Protein AF-A0A357J111-F1 (afdb_monomer_lite)

Sequence (226 aa):
MTQDTRAGDLAYADARDRLEAEIERFARQSGQTSLEIPAISFEKGETRFEFLPEDLPEEKILEGLKVIKNHIEHIRIHTLDPGYVVFQSLGPNLYDTKHFLSGIKFKFVSITNNYRVEASRSGNFNESELQTCIELFQLFNPGKKETDPTKKLEQLGVTVFPPEASQDSNNGSAGTNPWGPIAGYDSIKREVEECLLLPARHMSVFQGVAQLTRGDGAANLPGAIL

Foldseek 3Di:
DDFPDDVQFDDPVVLVVVQVVLVVVVCVVLVPPDDDRWDFDQPPQKTKTKDFFQDDDPVLVVVLVVLLCVLAVAKDFPDDDVQKTKIFGQDPDVVDNVSNVFTWIWIFGCPPNGTMTMIMGRGGDGPSRSSSSSVSSCSRVPRPPVPPVCVVCVVVVHHDDDPPVFPPDDDDDDTPDPCVVPPDPVVVSVVCCVQPVCCVVPVVVQVVVCCVVPNPDDPDRDPPRD

Radius of gyration: 31.2 Å; chains: 1; bounding box: 71×35×85 Å

pLDDT: mean 77.1, std 15.24, range [34.34, 95.19]

Structure (mmCIF, N/CA/C/O backbone):
data_AF-A0A357J111-F1
#
_entry.id   AF-A0A357J111-F1
#
loop_
_atom_site.group_PDB
_atom_site.id
_atom_site.type_symbol
_atom_site.label_atom_id
_atom_site.label_alt_id
_atom_site.label_comp_id
_atom_site.label_asym_id
_atom_site.label_entity_id
_atom_site.label_seq_id
_atom_site.pdbx_PDB_ins_code
_atom_site.Cartn_x
_atom_site.Cartn_y
_atom_site.Cartn_z
_atom_site.occupancy
_atom_site.B_iso_or_equiv
_atom_site.auth_seq_id
_atom_site.auth_comp_id
_atom_site.auth_asym_id
_atom_site.auth_atom_id
_atom_site.pdbx_PDB_model_num
ATOM 1 N N . MET A 1 1 ? -20.823 15.357 22.060 1.00 36.31 1 MET A N 1
ATOM 2 C CA . MET A 1 1 ? -21.083 13.934 21.764 1.00 36.31 1 MET A CA 1
ATOM 3 C C . MET A 1 1 ? -19.828 13.185 22.146 1.00 36.31 1 MET A C 1
ATOM 5 O O . MET A 1 1 ? -18.767 13.505 21.633 1.00 36.31 1 MET A O 1
ATOM 9 N N . THR A 1 2 ? -19.930 12.357 23.176 1.00 36.12 2 THR A N 1
ATOM 10 C CA . THR A 1 2 ? -18.812 11.723 23.880 1.00 36.12 2 THR A CA 1
ATOM 11 C C . THR A 1 2 ? -18.063 10.778 22.949 1.00 36.12 2 THR A C 1
ATOM 13 O O . THR A 1 2 ? -18.638 9.812 22.458 1.00 36.12 2 THR A O 1
ATOM 16 N N . GLN A 1 3 ? -16.802 11.117 22.678 1.00 44.72 3 GLN A N 1
ATOM 17 C CA . GLN A 1 3 ? -15.845 10.253 22.004 1.00 44.72 3 GLN A CA 1
ATOM 18 C C . GLN A 1 3 ? -15.663 9.014 22.878 1.00 44.72 3 GLN A C 1
ATOM 20 O O . GLN A 1 3 ? -15.200 9.125 24.010 1.00 44.72 3 GLN A O 1
ATOM 25 N N . ASP A 1 4 ? -16.065 7.853 22.374 1.00 41.62 4 ASP A N 1
ATOM 26 C CA . ASP A 1 4 ? -15.711 6.568 22.972 1.00 41.62 4 ASP A CA 1
ATOM 27 C C . ASP A 1 4 ? -14.255 6.284 22.564 1.00 41.62 4 ASP A C 1
ATOM 29 O O . ASP A 1 4 ? -13.967 5.490 21.671 1.00 41.62 4 ASP A O 1
ATOM 33 N N . THR A 1 5 ? -13.330 7.075 23.114 1.00 51.19 5 THR A N 1
ATOM 34 C CA . THR A 1 5 ? -11.894 6.952 22.872 1.00 51.19 5 THR A CA 1
ATOM 35 C C . THR A 1 5 ? -11.419 5.679 23.549 1.00 51.19 5 THR A C 1
ATOM 37 O O . THR A 1 5 ? -11.392 5.571 24.778 1.00 51.19 5 THR A O 1
ATOM 40 N N . ARG A 1 6 ? -11.032 4.683 22.749 1.00 62.22 6 ARG A N 1
ATOM 41 C CA . ARG A 1 6 ? -10.291 3.541 23.283 1.00 62.22 6 ARG A CA 1
ATOM 42 C C . ARG A 1 6 ? -8.925 4.049 23.747 1.00 62.22 6 ARG A C 1
ATOM 44 O O . ARG A 1 6 ? -8.399 5.033 23.228 1.00 62.22 6 ARG A O 1
ATOM 51 N N . ALA A 1 7 ? -8.351 3.406 24.760 1.00 57.72 7 ALA A N 1
ATOM 52 C CA . ALA A 1 7 ? -7.026 3.779 25.244 1.00 57.72 7 ALA A CA 1
ATOM 53 C C . ALA A 1 7 ? -6.003 3.679 24.093 1.00 57.72 7 ALA A C 1
ATOM 55 O O . ALA A 1 7 ? -5.794 2.592 23.559 1.00 57.72 7 ALA A O 1
ATOM 56 N N . GLY A 1 8 ? -5.391 4.809 23.719 1.00 68.19 8 GLY A N 1
ATOM 57 C CA . GLY A 1 8 ? -4.418 4.902 22.619 1.00 68.19 8 GLY A CA 1
ATOM 58 C C . GLY A 1 8 ? -4.935 5.530 21.317 1.00 68.19 8 GLY A C 1
ATOM 59 O O . GLY A 1 8 ? -4.147 5.683 20.385 1.00 68.19 8 GLY A O 1
ATOM 60 N N . ASP A 1 9 ? -6.210 5.920 21.258 1.00 79.25 9 ASP A N 1
ATOM 61 C CA . ASP A 1 9 ? -6.791 6.612 20.105 1.00 79.25 9 ASP A CA 1
ATOM 62 C C . ASP A 1 9 ? -6.268 8.057 20.000 1.00 79.25 9 ASP A C 1
ATOM 64 O O . ASP A 1 9 ? -6.280 8.811 20.978 1.00 79.25 9 ASP A O 1
ATOM 68 N N . LEU A 1 10 ? -5.850 8.465 18.800 1.00 79.38 10 LEU A N 1
ATOM 69 C CA . LEU A 1 10 ? -5.466 9.849 18.515 1.00 79.38 10 LEU A CA 1
ATOM 70 C C . LEU A 1 10 ? -6.705 10.739 18.385 1.00 79.38 10 LEU A C 1
ATOM 72 O O . LEU A 1 10 ? -7.776 10.298 17.958 1.00 79.38 10 LEU A O 1
ATOM 76 N N . ALA A 1 11 ? -6.568 12.024 18.714 1.00 81.75 11 ALA A N 1
ATOM 77 C CA . ALA A 1 11 ? -7.594 12.996 18.366 1.00 81.75 11 ALA A CA 1
ATOM 78 C C . ALA A 1 11 ? -7.640 13.173 16.840 1.00 81.75 11 ALA A C 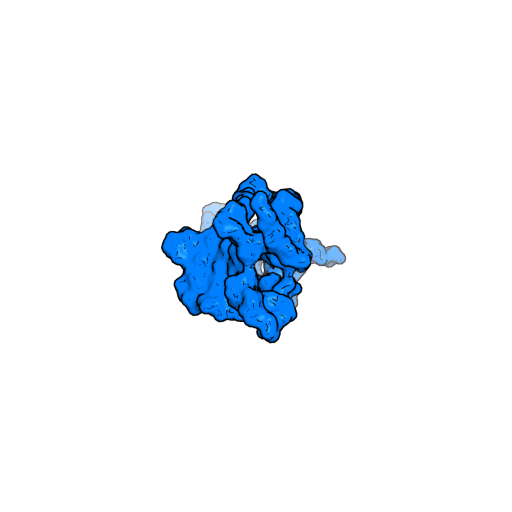1
ATOM 80 O O . ALA A 1 11 ? -6.608 13.207 16.175 1.00 81.75 11 ALA A O 1
ATOM 81 N N . TYR A 1 12 ? -8.844 13.324 16.283 1.00 79.62 12 TYR A N 1
ATOM 82 C CA . TYR A 1 12 ? -9.041 13.482 14.837 1.00 79.62 12 TYR A CA 1
ATOM 83 C C . TYR A 1 12 ? -8.220 14.638 14.239 1.00 79.62 12 TYR A C 1
ATOM 85 O O . TYR A 1 12 ? -7.616 14.481 13.182 1.00 79.62 12 TYR A O 1
ATOM 93 N N . ALA A 1 13 ? -8.182 15.786 14.928 1.00 81.75 13 ALA A N 1
ATOM 94 C CA . ALA A 1 13 ? -7.416 16.952 14.490 1.00 81.75 13 ALA A CA 1
ATOM 95 C C . ALA A 1 13 ? -5.914 16.639 14.420 1.00 81.75 13 ALA A C 1
ATOM 97 O O . ALA A 1 13 ? -5.295 16.864 13.386 1.00 81.75 13 ALA A O 1
ATOM 98 N N . ASP A 1 14 ? -5.368 16.015 15.467 1.00 83.88 14 ASP A N 1
ATOM 99 C CA . ASP A 1 14 ? -3.956 15.629 15.518 1.00 83.88 14 ASP A CA 1
ATOM 100 C C . ASP A 1 14 ? -3.606 14.610 14.426 1.00 83.88 14 ASP A C 1
ATOM 102 O O . ASP A 1 14 ? -2.546 14.697 13.810 1.00 83.88 14 ASP A O 1
ATOM 106 N N . ALA A 1 15 ? -4.496 13.646 14.164 1.00 81.31 15 ALA A N 1
ATOM 107 C CA . ALA A 1 15 ? -4.299 12.645 13.121 1.00 81.31 15 ALA A CA 1
ATOM 108 C C . ALA A 1 15 ? -4.276 13.277 11.721 1.00 81.31 15 ALA A C 1
ATOM 110 O O . ALA A 1 15 ? -3.423 12.924 10.907 1.00 81.31 15 ALA A O 1
ATOM 111 N N . ARG A 1 16 ? -5.176 14.232 11.455 1.00 83.31 16 ARG A N 1
ATOM 112 C CA . ARG A 1 16 ? -5.206 14.975 10.192 1.00 83.31 16 ARG A CA 1
ATOM 113 C C . ARG A 1 16 ? -3.949 15.820 10.012 1.00 83.31 16 ARG A C 1
ATOM 115 O O . ARG A 1 16 ? -3.289 15.693 8.988 1.00 83.31 16 ARG A O 1
ATOM 122 N N . ASP A 1 17 ? -3.598 16.626 11.009 1.00 85.81 17 ASP A N 1
ATOM 123 C CA . ASP A 1 17 ? -2.470 17.555 10.914 1.00 85.81 17 ASP A CA 1
ATOM 124 C C . ASP A 1 17 ? -1.139 16.798 10.729 1.00 85.81 17 ASP A C 1
ATOM 126 O O . ASP A 1 17 ? -0.278 17.216 9.954 1.00 85.81 17 ASP A O 1
ATOM 130 N N . ARG A 1 18 ? -0.976 15.635 11.379 1.00 85.31 18 ARG A N 1
ATOM 131 C CA . ARG A 1 18 ? 0.188 14.756 11.165 1.00 85.31 18 ARG A CA 1
ATOM 132 C C . ARG A 1 18 ? 0.209 14.128 9.779 1.00 85.31 18 ARG A C 1
ATOM 134 O O . ARG A 1 18 ? 1.278 14.052 9.176 1.00 85.31 18 ARG A O 1
ATOM 141 N N . LEU A 1 19 ? -0.942 13.670 9.288 1.00 85.12 19 LEU A N 1
ATOM 142 C CA . LEU A 1 19 ? -1.037 13.096 7.951 1.00 85.12 19 LEU A CA 1
ATOM 143 C C . LEU A 1 19 ? -0.656 14.132 6.890 1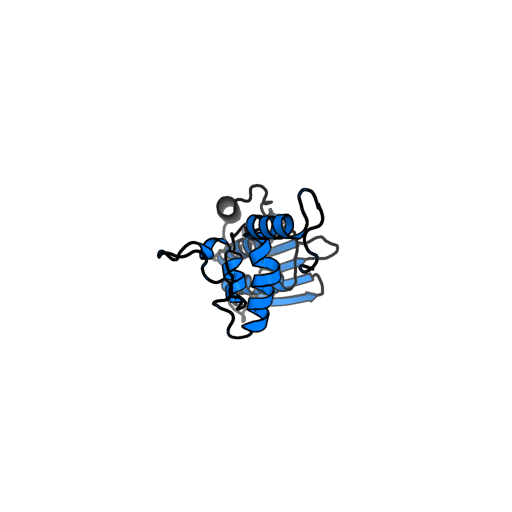.00 85.12 19 LEU A C 1
ATOM 145 O O . LEU A 1 19 ? 0.179 13.852 6.035 1.00 85.12 19 LEU A O 1
ATOM 149 N N . GLU A 1 20 ? -1.217 15.336 6.981 1.00 84.44 20 GLU A N 1
ATOM 150 C CA . GLU A 1 20 ? -0.900 16.446 6.081 1.00 84.44 20 GLU A CA 1
ATOM 151 C C . GLU A 1 20 ? 0.593 16.801 6.143 1.00 84.44 20 GLU A C 1
ATOM 153 O O . GLU A 1 20 ? 1.249 16.871 5.103 1.00 84.44 20 GLU A O 1
ATOM 158 N N . ALA A 1 21 ? 1.171 16.922 7.344 1.00 85.75 21 ALA A N 1
ATOM 159 C CA . ALA A 1 21 ? 2.588 17.241 7.513 1.00 85.75 21 ALA A CA 1
ATOM 160 C C . ALA A 1 21 ? 3.528 16.183 6.905 1.00 85.75 21 ALA A C 1
ATOM 162 O O . ALA A 1 21 ? 4.511 16.533 6.243 1.00 85.75 21 ALA A O 1
ATOM 163 N N . GLU A 1 22 ? 3.245 14.892 7.103 1.00 83.31 22 GLU A N 1
ATOM 164 C CA . GLU A 1 22 ? 4.101 13.814 6.593 1.00 83.31 22 GLU A CA 1
ATOM 165 C C . GLU A 1 22 ? 3.946 13.635 5.075 1.00 83.31 22 GLU A C 1
ATOM 167 O O . GLU A 1 22 ? 4.923 13.355 4.376 1.00 83.31 22 GLU A O 1
ATOM 172 N N . ILE A 1 23 ? 2.751 13.881 4.532 1.00 81.62 23 ILE A N 1
ATOM 173 C CA . ILE A 1 23 ? 2.510 13.865 3.085 1.00 81.62 23 ILE A CA 1
ATOM 174 C C . ILE A 1 23 ? 3.154 15.069 2.404 1.00 81.62 23 ILE A C 1
ATOM 176 O O . ILE A 1 23 ? 3.797 14.902 1.369 1.00 81.62 23 ILE A O 1
ATOM 180 N N . GLU A 1 24 ? 3.078 16.265 2.989 1.00 82.62 24 GLU A N 1
ATOM 181 C CA . GLU A 1 24 ? 3.816 17.427 2.488 1.00 82.62 24 GLU A CA 1
ATOM 182 C C . GLU A 1 24 ? 5.325 17.180 2.494 1.00 82.62 24 GLU A C 1
ATOM 184 O O . GLU A 1 24 ? 6.028 17.507 1.532 1.00 82.62 24 GLU A O 1
ATOM 189 N N . ARG A 1 25 ? 5.841 16.584 3.573 1.00 84.25 25 ARG A N 1
ATOM 190 C CA . ARG A 1 25 ? 7.250 16.204 3.674 1.00 84.25 25 ARG A CA 1
ATOM 191 C C . ARG A 1 25 ? 7.630 15.220 2.570 1.00 84.25 25 ARG A C 1
ATOM 193 O O . ARG A 1 25 ? 8.661 15.411 1.922 1.00 84.25 25 ARG A O 1
ATOM 200 N N . PHE A 1 26 ? 6.791 14.218 2.324 1.00 80.44 26 PHE A N 1
ATOM 201 C CA . PHE A 1 26 ? 6.986 13.251 1.253 1.00 80.44 26 PHE A CA 1
ATOM 202 C C . PHE A 1 26 ? 6.940 13.900 -0.137 1.00 80.44 26 PHE A C 1
ATOM 204 O O . PHE A 1 26 ? 7.814 13.629 -0.960 1.00 80.44 26 PHE A O 1
ATOM 211 N N . ALA A 1 27 ? 5.987 14.798 -0.393 1.00 77.06 27 ALA A N 1
ATOM 212 C CA . ALA A 1 27 ? 5.862 15.518 -1.659 1.00 77.06 27 ALA A CA 1
ATOM 213 C C . ALA A 1 27 ? 7.112 16.365 -1.955 1.00 77.06 27 ALA A C 1
ATOM 215 O O . ALA A 1 27 ? 7.649 16.321 -3.066 1.00 77.06 27 ALA A O 1
ATOM 216 N N . ARG A 1 28 ? 7.643 17.062 -0.936 1.00 77.12 28 ARG A N 1
ATOM 217 C CA . ARG A 1 28 ? 8.897 17.833 -1.035 1.00 77.12 28 ARG A CA 1
ATOM 218 C C . ARG A 1 28 ? 10.103 16.944 -1.340 1.00 77.12 28 ARG A C 1
ATOM 220 O O . ARG A 1 28 ? 10.935 17.324 -2.156 1.00 77.12 28 ARG A O 1
ATOM 227 N N . GLN A 1 29 ? 10.201 15.774 -0.709 1.00 75.81 29 GLN A N 1
ATOM 228 C CA . GLN A 1 29 ? 11.297 14.822 -0.943 1.00 75.81 29 GLN A CA 1
ATOM 229 C C . GLN A 1 29 ? 11.210 14.142 -2.313 1.00 75.81 29 GLN A C 1
ATOM 231 O O . GLN A 1 29 ? 12.228 13.858 -2.934 1.00 75.81 29 GLN A O 1
ATOM 236 N N . SER A 1 30 ? 9.992 13.895 -2.783 1.00 68.06 30 SER A N 1
ATOM 237 C CA . SER A 1 30 ? 9.710 13.156 -4.013 1.00 68.06 30 SER A CA 1
ATOM 238 C C . SER A 1 30 ? 9.720 14.026 -5.271 1.00 68.06 30 SER A C 1
ATOM 240 O O . SER A 1 30 ? 9.592 13.499 -6.378 1.00 68.06 30 SER A O 1
ATOM 242 N N . GLY A 1 31 ? 9.831 15.352 -5.117 1.00 65.12 31 GLY A N 1
ATOM 243 C CA . GLY A 1 31 ? 9.779 16.315 -6.219 1.00 65.12 31 GLY A CA 1
ATOM 244 C C . GLY A 1 31 ? 8.435 16.332 -6.958 1.00 65.12 31 GLY A C 1
ATOM 245 O O . GLY A 1 31 ? 8.368 16.791 -8.097 1.00 65.12 31 GLY A O 1
ATOM 246 N N . GLN A 1 32 ? 7.373 15.804 -6.343 1.00 66.69 32 GLN A N 1
ATOM 247 C CA . GLN A 1 32 ? 6.037 15.720 -6.929 1.00 66.69 32 GLN A CA 1
ATOM 248 C C . GLN A 1 32 ? 5.197 16.904 -6.446 1.00 66.69 32 GLN A C 1
ATOM 250 O O . GLN A 1 32 ? 4.863 17.011 -5.271 1.00 66.69 32 GLN A O 1
ATOM 255 N N . THR A 1 33 ? 4.863 17.807 -7.367 1.00 56.31 33 THR A N 1
ATOM 256 C CA . THR A 1 33 ? 4.117 19.047 -7.075 1.00 56.31 33 THR A CA 1
ATOM 257 C C . THR A 1 33 ? 2.594 18.874 -7.164 1.00 56.31 33 THR A C 1
ATOM 259 O O . THR A 1 33 ? 1.863 19.784 -6.797 1.00 56.31 33 THR A O 1
ATOM 262 N N . SER A 1 34 ? 2.107 17.724 -7.648 1.00 60.84 34 SER A N 1
ATOM 263 C CA . SER A 1 34 ? 0.685 17.467 -7.936 1.00 60.84 34 SER A CA 1
ATOM 264 C C . SER A 1 34 ? 0.194 16.145 -7.331 1.00 60.84 34 SER A C 1
ATOM 266 O O . SER A 1 34 ? -0.470 15.364 -8.006 1.00 60.84 34 SER A O 1
ATOM 268 N N . LEU A 1 35 ? 0.559 15.857 -6.080 1.00 68.38 35 LEU A N 1
ATOM 269 C CA . LEU A 1 35 ? -0.048 14.746 -5.341 1.00 68.38 35 LEU A CA 1
ATOM 270 C C . LEU A 1 35 ? -1.390 15.199 -4.766 1.00 68.38 35 LEU A C 1
ATOM 272 O O . LEU A 1 35 ? -1.449 16.198 -4.048 1.00 68.38 35 LEU A O 1
ATOM 276 N N . GLU A 1 36 ? -2.456 14.460 -5.061 1.00 73.50 36 GLU A N 1
ATOM 277 C CA . GLU A 1 36 ? -3.724 14.633 -4.359 1.00 73.50 36 GLU A CA 1
ATOM 278 C C . GLU A 1 36 ? -3.556 14.162 -2.910 1.00 73.50 36 GLU A C 1
ATOM 280 O O . GLU A 1 36 ? -3.140 13.030 -2.646 1.00 73.50 36 GLU A O 1
ATOM 285 N N . ILE A 1 37 ? -3.837 15.058 -1.962 1.00 75.94 37 ILE A N 1
ATOM 286 C CA . ILE A 1 37 ? -3.779 14.737 -0.536 1.00 75.94 37 ILE A CA 1
ATOM 287 C C . ILE A 1 37 ? -4.923 13.753 -0.235 1.00 75.94 37 ILE A C 1
ATOM 289 O O . ILE A 1 37 ? -6.066 14.027 -0.610 1.00 75.94 37 ILE A O 1
ATOM 293 N N . PRO A 1 38 ? -4.654 12.626 0.444 1.00 82.75 38 PRO A N 1
ATOM 294 C CA . PRO A 1 38 ? -5.682 11.697 0.885 1.00 82.75 38 PRO A CA 1
ATOM 295 C C . PRO A 1 38 ? -6.756 12.383 1.719 1.00 82.75 38 PRO A C 1
ATOM 297 O O . PRO A 1 38 ? -6.465 13.182 2.612 1.00 82.75 38 PRO A O 1
ATOM 300 N N . ALA A 1 39 ? -8.006 12.006 1.487 1.00 83.31 39 ALA A N 1
ATOM 301 C CA . ALA A 1 39 ? -9.115 12.496 2.277 1.00 83.31 39 ALA A CA 1
ATOM 302 C C . ALA A 1 39 ? -9.190 11.725 3.602 1.00 83.31 39 ALA A C 1
ATOM 304 O O . ALA A 1 39 ? -9.405 10.511 3.614 1.00 83.31 39 ALA A O 1
ATOM 305 N N . ILE A 1 40 ? -9.064 12.437 4.726 1.00 84.56 40 ILE A N 1
ATOM 306 C CA . ILE A 1 40 ? -9.517 11.948 6.032 1.00 84.56 40 ILE A CA 1
ATOM 307 C C . ILE A 1 40 ? -10.909 12.526 6.278 1.00 84.56 40 ILE A C 1
ATOM 309 O O . ILE A 1 40 ? -11.098 13.742 6.282 1.00 84.56 40 ILE A O 1
ATOM 313 N N . SER A 1 41 ? -11.885 11.651 6.493 1.00 86.94 41 SER A N 1
ATOM 314 C CA . SER A 1 41 ? -13.260 12.020 6.822 1.00 86.94 41 SER A CA 1
ATOM 315 C C . SER A 1 41 ? -13.734 11.275 8.064 1.00 86.94 41 SER A C 1
ATOM 317 O O . SER A 1 41 ? -13.298 10.159 8.350 1.00 86.94 41 SER A O 1
ATOM 319 N N . PHE A 1 42 ? -14.629 11.904 8.823 1.00 83.69 42 PHE A N 1
ATOM 320 C CA . PHE A 1 42 ? -15.312 11.273 9.947 1.00 83.69 42 PHE A CA 1
ATOM 321 C C . PHE A 1 42 ? -16.806 11.202 9.638 1.00 83.69 42 PHE A C 1
ATOM 323 O O . PHE A 1 42 ? -17.522 12.201 9.735 1.00 83.69 42 PHE A O 1
ATOM 330 N N . GLU A 1 43 ? -17.283 10.022 9.251 1.00 79.56 43 GLU A N 1
ATOM 331 C CA . GLU A 1 43 ? -18.676 9.796 8.872 1.00 79.56 43 GLU A CA 1
ATOM 332 C C . GLU A 1 43 ? -19.309 8.744 9.782 1.00 79.56 43 GLU A C 1
ATOM 334 O O . GLU A 1 43 ? -18.777 7.655 9.964 1.00 79.56 43 GLU A O 1
ATOM 339 N N . LYS A 1 44 ? -20.486 9.048 10.347 1.00 78.25 44 LYS A N 1
ATOM 340 C CA . LYS A 1 44 ? -21.316 8.086 11.106 1.00 78.25 44 LYS A CA 1
ATOM 341 C C . LYS A 1 44 ? -20.591 7.358 12.260 1.00 78.25 44 LYS A C 1
ATOM 343 O O . LYS A 1 44 ? -20.997 6.262 12.633 1.00 78.25 44 LYS A O 1
ATOM 348 N N . GLY A 1 45 ? -19.565 7.971 12.857 1.00 79.06 45 GLY A N 1
ATOM 349 C CA . GLY A 1 45 ? -18.778 7.360 13.938 1.00 79.06 45 GLY A CA 1
ATOM 350 C C . GLY A 1 45 ? -17.592 6.513 13.462 1.00 79.06 45 GLY A C 1
ATOM 351 O O . GLY A 1 45 ? -16.969 5.831 14.276 1.00 79.06 45 GLY A O 1
ATOM 352 N N . GLU A 1 46 ? -17.274 6.550 12.168 1.00 83.56 46 GLU A N 1
ATOM 353 C CA . GLU A 1 46 ? -16.108 5.903 11.576 1.00 83.56 46 GLU A CA 1
ATOM 354 C C . GLU A 1 46 ? -15.148 6.949 11.005 1.00 83.56 46 GLU A C 1
ATOM 356 O O . GLU A 1 46 ? -15.561 7.870 10.296 1.00 83.56 46 GLU A O 1
ATOM 361 N N . THR A 1 47 ? -13.858 6.789 11.295 1.00 87.00 47 THR A N 1
ATOM 362 C CA . THR A 1 47 ? -12.803 7.523 10.597 1.00 87.00 47 THR A CA 1
ATOM 363 C C . THR A 1 47 ? -12.447 6.759 9.330 1.00 87.00 47 THR A C 1
ATOM 365 O O . THR A 1 47 ? -12.130 5.563 9.377 1.00 87.00 47 THR A O 1
ATOM 368 N N . ARG A 1 48 ? -12.507 7.449 8.193 1.00 90.75 48 ARG A N 1
ATOM 369 C CA . ARG A 1 48 ? -12.121 6.934 6.884 1.00 90.75 48 ARG A CA 1
ATOM 370 C C . ARG A 1 48 ? -10.933 7.725 6.353 1.00 90.75 48 ARG A C 1
ATOM 372 O O . ARG A 1 48 ? -10.942 8.950 6.372 1.00 90.75 48 ARG A O 1
ATOM 379 N N . PHE A 1 49 ? -9.946 6.999 5.854 1.00 91.06 49 PHE A N 1
ATOM 380 C CA . PHE A 1 49 ? -8.828 7.498 5.068 1.00 91.06 49 PHE A CA 1
ATOM 381 C C . PHE A 1 49 ? -8.947 6.922 3.656 1.00 91.06 49 PHE A C 1
ATOM 383 O O . PHE A 1 49 ? -9.076 5.707 3.506 1.00 91.06 49 PHE A O 1
ATOM 390 N N . GLU A 1 50 ? -8.945 7.769 2.633 1.00 92.56 50 GLU A N 1
ATOM 391 C CA . GLU A 1 50 ? -9.179 7.371 1.241 1.00 92.56 50 GLU A CA 1
ATOM 392 C C . GLU A 1 50 ? -8.230 8.114 0.297 1.00 92.56 50 GLU A C 1
ATOM 394 O O . GLU A 1 50 ? -8.025 9.321 0.431 1.00 92.56 50 GLU A O 1
ATOM 399 N N . PHE A 1 51 ? -7.666 7.394 -0.675 1.00 91.75 51 PHE A N 1
ATOM 400 C CA . PHE A 1 51 ? -6.930 7.983 -1.793 1.00 91.75 51 PHE A CA 1
ATOM 401 C C . PHE A 1 51 ? -7.110 7.163 -3.077 1.00 91.75 51 PHE A C 1
ATOM 403 O O . PHE A 1 51 ? -7.466 5.978 -3.043 1.00 91.75 51 PHE A O 1
ATOM 410 N N . LEU A 1 52 ? -6.849 7.815 -4.210 1.00 90.12 52 LEU A N 1
ATOM 411 C CA . LEU A 1 52 ? -7.042 7.280 -5.556 1.00 90.12 52 LEU A CA 1
ATOM 412 C C . LEU A 1 52 ? -5.677 7.103 -6.241 1.00 90.12 52 LEU A C 1
ATOM 414 O O . LEU A 1 52 ? -5.105 8.084 -6.711 1.00 90.12 52 LEU A O 1
ATOM 418 N N . PRO A 1 53 ? -5.094 5.891 -6.253 1.00 88.69 53 PRO A N 1
ATOM 419 C CA . PRO A 1 53 ? -3.859 5.644 -6.993 1.00 88.69 53 PRO A CA 1
ATOM 420 C C . PRO A 1 53 ? -4.090 5.565 -8.511 1.00 88.69 53 PRO A C 1
ATOM 422 O O . PRO A 1 53 ? -5.189 5.268 -8.967 1.00 88.69 53 PRO A O 1
ATOM 425 N N . GLU A 1 54 ? -3.030 5.770 -9.300 1.00 85.12 54 GLU A N 1
ATOM 426 C CA . GLU A 1 54 ? -3.086 5.646 -10.770 1.00 85.12 54 GLU A CA 1
ATOM 427 C C . GLU A 1 54 ? -3.333 4.202 -11.242 1.00 85.12 54 GLU A C 1
ATOM 429 O O . GLU A 1 54 ? -3.990 3.987 -12.259 1.00 85.12 54 GLU A O 1
ATOM 434 N N . ASP A 1 55 ? -2.804 3.220 -10.506 1.00 86.94 55 ASP A N 1
ATOM 435 C CA . ASP A 1 55 ? -2.926 1.788 -10.795 1.00 86.94 55 ASP A CA 1
ATOM 436 C C . ASP A 1 55 ? -2.877 0.959 -9.498 1.00 86.94 55 ASP A C 1
ATOM 438 O O . ASP A 1 55 ? -2.297 1.375 -8.485 1.00 86.94 55 ASP A O 1
ATOM 442 N N . LEU A 1 56 ? -3.476 -0.233 -9.532 1.00 88.81 56 LEU A N 1
ATOM 443 C C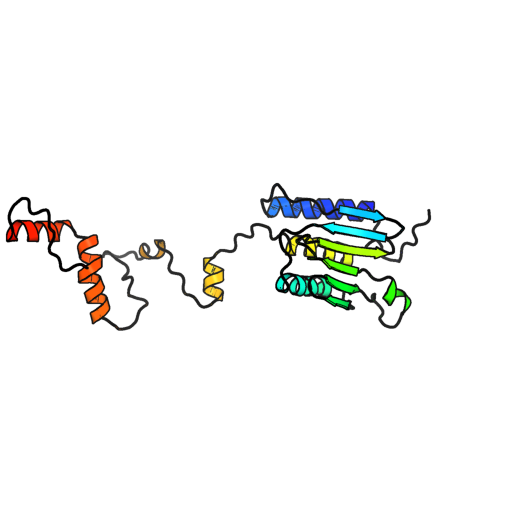A . LEU A 1 56 ? -3.596 -1.152 -8.403 1.00 88.81 56 LEU A CA 1
ATOM 444 C C . LEU A 1 56 ? -3.270 -2.609 -8.801 1.00 88.81 56 LEU A C 1
ATOM 446 O O . LEU A 1 56 ? -4.149 -3.475 -8.740 1.00 88.81 56 LEU A O 1
ATOM 450 N N . PRO A 1 57 ? -2.015 -2.911 -9.189 1.00 89.56 57 PRO A N 1
ATOM 451 C CA . PRO A 1 57 ? -1.615 -4.267 -9.549 1.00 89.56 57 PRO A CA 1
ATOM 452 C C . PRO A 1 57 ? -1.591 -5.185 -8.317 1.00 89.56 57 PRO A C 1
ATOM 454 O O . PRO A 1 57 ? -1.278 -4.747 -7.205 1.00 89.56 57 PRO A O 1
ATOM 457 N N . GLU A 1 58 ? -1.860 -6.481 -8.512 1.00 88.44 58 GLU A N 1
ATOM 458 C CA . GLU A 1 58 ? -1.905 -7.479 -7.426 1.00 88.44 58 GLU A CA 1
ATOM 459 C C . GLU A 1 58 ? -0.600 -7.537 -6.613 1.00 88.44 58 GLU A C 1
ATOM 461 O O . GLU A 1 58 ? -0.630 -7.686 -5.390 1.00 88.44 58 GLU A O 1
ATOM 466 N N . GLU A 1 59 ? 0.546 -7.333 -7.269 1.00 90.62 59 GLU A N 1
ATOM 467 C CA . GLU A 1 59 ? 1.861 -7.268 -6.622 1.00 90.62 59 GLU A CA 1
ATOM 468 C C . GLU A 1 59 ? 1.921 -6.157 -5.564 1.00 90.62 59 GLU A C 1
ATOM 470 O O . GLU A 1 59 ? 2.334 -6.406 -4.429 1.00 90.62 59 GLU A O 1
ATOM 475 N N . LYS A 1 60 ? 1.420 -4.955 -5.885 1.00 90.31 60 LYS A N 1
ATOM 476 C CA . LYS A 1 60 ? 1.369 -3.836 -4.932 1.00 90.31 60 LYS A CA 1
ATOM 477 C C . LYS A 1 60 ? 0.359 -4.069 -3.811 1.00 90.31 60 LYS A C 1
ATOM 479 O O . LYS A 1 60 ? 0.582 -3.597 -2.700 1.00 90.31 60 LYS A O 1
ATOM 484 N N . ILE A 1 61 ? -0.726 -4.809 -4.053 1.00 91.94 61 ILE A N 1
ATOM 485 C CA . ILE A 1 61 ? -1.672 -5.197 -2.990 1.00 91.94 61 ILE A CA 1
ATOM 486 C C . ILE A 1 61 ? -0.976 -6.122 -1.979 1.00 91.94 61 ILE A C 1
ATOM 488 O O . ILE A 1 61 ? -1.118 -5.942 -0.767 1.00 91.94 61 ILE A O 1
ATOM 492 N N . LEU A 1 62 ? -0.175 -7.080 -2.457 1.00 91.69 62 LEU A N 1
ATOM 493 C CA . LEU A 1 62 ? 0.618 -7.968 -1.601 1.00 91.69 62 LEU A CA 1
ATOM 494 C C . LEU A 1 62 ? 1.745 -7.228 -0.869 1.00 91.69 62 LEU A C 1
ATOM 496 O O . LEU A 1 62 ? 2.010 -7.512 0.300 1.00 91.69 62 LEU A O 1
ATOM 500 N N . GLU A 1 63 ? 2.399 -6.261 -1.511 1.00 92.31 63 GLU A N 1
ATOM 501 C CA . GLU A 1 63 ? 3.334 -5.360 -0.826 1.00 92.31 63 GLU A CA 1
ATOM 502 C C . GLU A 1 63 ? 2.625 -4.501 0.226 1.00 92.31 63 GLU A C 1
ATOM 504 O O . GLU A 1 63 ? 3.135 -4.348 1.336 1.00 92.31 63 GLU A O 1
ATOM 509 N N . GLY A 1 64 ? 1.407 -4.041 -0.065 1.00 92.81 64 GLY A N 1
ATOM 510 C CA . GLY A 1 64 ? 0.541 -3.360 0.890 1.00 92.81 64 GLY A CA 1
ATOM 511 C C . GLY A 1 64 ? 0.254 -4.226 2.115 1.00 92.81 64 GLY A C 1
ATOM 512 O O . GLY A 1 64 ? 0.342 -3.743 3.239 1.00 92.81 64 GLY A O 1
ATOM 513 N N . LEU A 1 65 ? 0.021 -5.532 1.941 1.00 93.50 65 LEU A N 1
ATOM 514 C CA . LEU A 1 65 ? -0.118 -6.458 3.069 1.00 93.50 65 LEU A CA 1
ATOM 515 C C . LEU A 1 65 ? 1.149 -6.519 3.938 1.00 93.50 65 LEU A C 1
ATOM 517 O O . LEU A 1 65 ? 1.029 -6.601 5.161 1.00 93.50 65 LEU A O 1
ATOM 521 N N . LYS A 1 66 ? 2.350 -6.450 3.344 1.00 93.88 66 LYS A N 1
ATOM 522 C CA . LYS A 1 66 ? 3.612 -6.384 4.108 1.00 93.88 66 LYS A CA 1
ATOM 523 C C . LYS A 1 66 ? 3.685 -5.101 4.936 1.00 93.88 66 LYS A C 1
ATOM 525 O O . LYS A 1 66 ? 4.021 -5.175 6.113 1.00 93.88 66 LYS A O 1
ATOM 530 N N . VAL A 1 67 ? 3.312 -3.959 4.352 1.00 94.44 67 VAL A N 1
ATOM 531 C CA . VAL A 1 67 ? 3.236 -2.671 5.065 1.00 94.44 67 VAL A CA 1
ATOM 532 C C . VAL A 1 67 ? 2.277 -2.769 6.249 1.00 94.44 67 VAL A C 1
ATOM 534 O O . VAL A 1 67 ? 2.659 -2.455 7.373 1.00 94.44 67 VAL A O 1
ATOM 537 N N . ILE A 1 68 ? 1.065 -3.293 6.039 1.00 94.31 68 ILE A N 1
ATOM 538 C CA . ILE A 1 68 ? 0.087 -3.455 7.124 1.00 94.31 68 ILE A CA 1
ATOM 539 C C . ILE A 1 68 ? 0.646 -4.392 8.209 1.00 94.31 68 ILE A C 1
ATOM 541 O O . ILE A 1 68 ? 0.519 -4.100 9.396 1.00 94.31 68 ILE A O 1
ATOM 545 N N . LYS A 1 69 ? 1.319 -5.487 7.830 1.00 93.31 69 LYS A N 1
ATOM 546 C CA . LYS A 1 69 ? 1.927 -6.437 8.776 1.00 93.31 69 LYS A CA 1
ATOM 547 C C . LYS A 1 69 ? 3.079 -5.869 9.604 1.00 93.31 69 LYS A C 1
ATOM 549 O O . LYS A 1 69 ? 3.298 -6.369 10.704 1.00 93.31 69 LYS A O 1
ATOM 554 N N . ASN A 1 70 ? 3.789 -4.854 9.115 1.00 93.56 70 ASN A N 1
ATOM 555 C CA . ASN A 1 70 ? 4.863 -4.211 9.876 1.00 93.56 70 ASN A CA 1
ATOM 556 C C . ASN A 1 70 ? 4.337 -3.446 11.101 1.00 93.56 70 ASN A C 1
ATOM 558 O O . ASN A 1 70 ? 5.053 -3.321 12.090 1.00 93.56 70 ASN A O 1
ATOM 562 N N . HIS A 1 71 ? 3.088 -2.972 11.049 1.00 91.06 71 HIS A N 1
ATOM 563 C CA . HIS A 1 71 ? 2.479 -2.142 12.097 1.00 91.06 71 HIS A CA 1
ATOM 564 C C . HIS A 1 71 ? 1.334 -2.831 12.844 1.00 91.06 71 HIS A C 1
ATOM 566 O O . HIS A 1 71 ? 1.035 -2.477 13.985 1.00 91.06 71 HIS A O 1
ATOM 572 N N . ILE A 1 72 ? 0.670 -3.802 12.212 1.00 90.81 72 ILE A N 1
ATOM 573 C CA . ILE A 1 72 ? -0.489 -4.513 12.755 1.00 90.81 72 ILE A CA 1
ATOM 574 C C . ILE A 1 72 ? -0.214 -6.017 12.719 1.00 90.81 72 ILE A C 1
ATOM 576 O O . ILE A 1 72 ? -0.177 -6.654 11.667 1.00 90.81 72 ILE A O 1
ATOM 580 N N . GLU A 1 73 ? -0.070 -6.612 13.900 1.00 88.44 73 GLU A N 1
ATOM 581 C CA . GLU A 1 73 ? 0.323 -8.014 14.032 1.00 88.44 73 GLU A CA 1
ATOM 582 C C . GLU A 1 73 ? -0.787 -8.979 13.583 1.00 88.44 73 GLU A C 1
ATOM 584 O O . GLU A 1 73 ? -0.566 -9.903 12.791 1.00 88.44 73 GLU A O 1
ATOM 589 N N . HIS A 1 74 ? -2.007 -8.768 14.073 1.00 90.69 74 HIS A N 1
ATOM 590 C CA . HIS A 1 74 ? -3.125 -9.683 13.871 1.00 90.69 74 HIS A CA 1
ATOM 591 C C . HIS A 1 74 ? -4.058 -9.171 12.774 1.00 90.69 74 HIS A C 1
ATOM 593 O O . HIS A 1 74 ? -4.876 -8.278 12.986 1.00 90.69 74 HIS A O 1
ATOM 599 N N . ILE A 1 75 ? -3.946 -9.772 11.591 1.00 92.31 75 ILE A N 1
ATOM 600 C CA . ILE A 1 75 ? -4.725 -9.422 10.400 1.00 92.31 75 ILE A CA 1
ATOM 601 C C . ILE A 1 75 ? -5.366 -10.690 9.854 1.00 92.31 75 ILE A C 1
ATOM 603 O O . ILE A 1 75 ? -4.704 -11.724 9.748 1.00 92.31 75 ILE A O 1
ATOM 607 N N . ARG A 1 76 ? -6.632 -10.587 9.451 1.00 91.44 76 ARG A N 1
ATOM 608 C CA . ARG A 1 76 ? -7.296 -11.577 8.602 1.00 91.44 76 ARG A CA 1
ATOM 609 C C . ARG A 1 76 ? -7.532 -11.029 7.202 1.00 91.44 76 ARG A C 1
ATOM 611 O O . ARG A 1 76 ? -7.777 -9.836 7.021 1.00 91.44 76 ARG A O 1
ATOM 618 N N . ILE A 1 77 ? -7.556 -11.931 6.233 1.00 93.94 77 ILE A N 1
ATOM 619 C CA . ILE A 1 77 ? -8.124 -11.664 4.914 1.00 93.94 77 ILE A CA 1
ATOM 620 C C . ILE A 1 77 ? -9.644 -11.780 5.066 1.00 93.94 77 ILE A C 1
ATOM 622 O O . ILE A 1 77 ? -10.147 -12.840 5.432 1.00 93.94 77 ILE A O 1
ATOM 626 N N . HIS A 1 78 ? -10.365 -10.676 4.883 1.00 91.94 78 HIS A N 1
ATOM 627 C CA . HIS A 1 78 ? -11.828 -10.654 4.965 1.00 91.94 78 HIS A CA 1
ATOM 628 C C . HIS A 1 78 ? -12.466 -10.975 3.613 1.00 91.94 78 HIS A C 1
ATOM 630 O O . HIS A 1 78 ? -13.430 -11.733 3.552 1.00 91.94 78 HIS A O 1
ATOM 636 N N . THR A 1 79 ? -11.904 -10.419 2.542 1.00 93.19 79 THR A N 1
ATOM 637 C CA . THR A 1 79 ? -12.347 -10.640 1.163 1.00 93.19 79 THR A CA 1
ATOM 638 C C . THR A 1 79 ? -11.120 -10.675 0.262 1.00 93.19 79 THR A C 1
ATOM 640 O O . THR A 1 79 ? -10.201 -9.878 0.455 1.00 93.19 79 THR A O 1
ATOM 643 N N . LEU A 1 80 ? -11.092 -11.606 -0.688 1.00 93.31 80 LEU A N 1
ATOM 644 C CA . LEU A 1 80 ? -10.023 -11.758 -1.673 1.00 93.31 80 LEU A CA 1
ATOM 645 C C . LEU A 1 80 ? -10.662 -12.082 -3.023 1.00 93.31 80 LEU A C 1
ATOM 647 O O . LEU A 1 80 ? -10.528 -13.190 -3.536 1.00 93.31 80 LEU A O 1
ATOM 651 N N . ASP A 1 81 ? -11.413 -11.116 -3.541 1.00 91.75 81 ASP A N 1
ATOM 652 C CA . ASP A 1 81 ? -12.088 -11.233 -4.826 1.00 91.75 81 ASP A CA 1
ATOM 653 C C . ASP A 1 81 ? -11.310 -10.456 -5.899 1.00 91.75 81 ASP A C 1
ATOM 655 O O . ASP A 1 81 ? -10.622 -9.475 -5.582 1.00 91.75 81 ASP A O 1
ATOM 659 N N . PRO A 1 82 ? -11.417 -10.844 -7.183 1.00 87.06 82 PRO A N 1
ATOM 660 C CA . PRO A 1 82 ? -10.816 -10.090 -8.274 1.00 87.06 82 PRO A CA 1
ATOM 661 C C . PRO A 1 82 ? -11.299 -8.638 -8.266 1.00 87.06 82 PRO A C 1
ATOM 663 O O . PRO A 1 82 ? -12.491 -8.350 -8.376 1.00 87.06 82 PRO A O 1
ATOM 666 N N . GLY A 1 83 ? -10.354 -7.719 -8.105 1.00 87.50 83 GLY A N 1
ATOM 667 C CA . GLY A 1 83 ? -10.602 -6.284 -8.033 1.00 87.50 83 GLY A CA 1
ATOM 668 C C . GLY A 1 83 ? -11.237 -5.764 -6.740 1.00 87.50 83 GLY A C 1
ATOM 669 O O . GLY A 1 83 ? -11.581 -4.582 -6.658 1.00 87.50 83 GLY A O 1
ATOM 670 N N . TYR A 1 84 ? -11.374 -6.612 -5.718 1.00 93.06 84 TYR A N 1
ATOM 671 C CA . TYR A 1 84 ? -11.837 -6.201 -4.398 1.00 93.06 84 TYR A CA 1
ATOM 672 C C . TYR A 1 84 ? -11.193 -7.042 -3.289 1.00 93.06 84 TYR A C 1
ATOM 674 O O . TYR A 1 84 ? -11.605 -8.166 -2.994 1.00 93.06 84 TYR A O 1
ATOM 682 N N . VAL A 1 85 ? -10.185 -6.470 -2.631 1.00 95.12 85 VAL A N 1
ATOM 683 C CA . VAL A 1 85 ? -9.441 -7.129 -1.549 1.00 95.12 85 VAL A CA 1
ATOM 684 C C . VAL A 1 85 ? -9.618 -6.353 -0.255 1.00 95.12 85 VAL A C 1
ATOM 686 O O . VAL A 1 85 ? -9.489 -5.131 -0.229 1.00 95.12 85 VAL A O 1
ATOM 689 N N . VAL A 1 86 ? -9.913 -7.056 0.838 1.00 95.19 86 VAL A N 1
A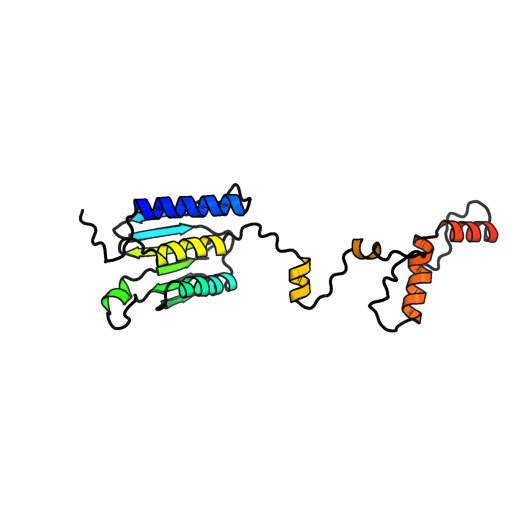TOM 690 C CA . VAL A 1 86 ? -10.109 -6.449 2.157 1.00 95.19 86 VAL A CA 1
ATOM 691 C C . VAL A 1 86 ? -9.284 -7.177 3.207 1.00 95.19 86 VAL A C 1
ATOM 693 O O . VAL A 1 86 ? -9.519 -8.355 3.493 1.00 95.19 86 VAL A O 1
ATOM 696 N N . PHE A 1 87 ? -8.376 -6.447 3.849 1.00 94.88 87 PHE A N 1
ATOM 697 C CA . PHE A 1 87 ? -7.656 -6.895 5.037 1.00 94.88 87 PHE A CA 1
ATOM 698 C C . PHE A 1 87 ? -8.257 -6.248 6.277 1.00 94.88 87 PHE A C 1
ATOM 700 O O . PHE A 1 87 ? -8.531 -5.050 6.295 1.00 94.88 87 PHE A O 1
ATOM 707 N N . GLN A 1 88 ? -8.469 -7.034 7.326 1.00 93.19 88 GLN A N 1
ATOM 708 C CA . GLN A 1 88 ? -9.068 -6.547 8.561 1.00 93.19 88 GLN A CA 1
ATOM 709 C C . GLN A 1 88 ? -8.195 -6.884 9.766 1.00 93.19 88 GLN A C 1
ATOM 711 O O . GLN A 1 88 ? -7.821 -8.041 9.962 1.00 93.19 88 GLN A O 1
ATOM 716 N N . SER A 1 89 ? -7.930 -5.878 10.596 1.00 92.25 89 SER A N 1
ATOM 717 C CA . SER A 1 89 ? -7.275 -6.051 11.892 1.00 92.25 89 SER A CA 1
ATOM 718 C C . SER A 1 89 ? -8.192 -6.781 12.876 1.00 92.25 89 SER A C 1
ATOM 720 O O . SER A 1 89 ? -9.391 -6.508 12.947 1.00 92.25 89 SER A O 1
ATOM 722 N N . LEU A 1 90 ? -7.626 -7.705 13.652 1.00 87.38 90 LEU A N 1
ATOM 723 C CA . LEU A 1 90 ? -8.328 -8.440 14.710 1.00 87.38 90 LEU A CA 1
ATOM 724 C C . LEU A 1 90 ? -8.109 -7.835 16.106 1.00 87.38 90 LEU A C 1
ATOM 726 O O . LEU A 1 90 ? -8.626 -8.365 17.087 1.00 87.38 90 LEU A O 1
ATOM 730 N N . GLY A 1 91 ? -7.395 -6.708 16.193 1.00 82.81 91 GLY A N 1
ATOM 731 C CA . GLY A 1 91 ? -6.988 -6.089 17.455 1.00 82.81 91 GLY A CA 1
ATOM 732 C C . GLY A 1 91 ? -5.755 -6.758 18.081 1.00 82.81 91 GLY A C 1
ATOM 733 O O . GLY A 1 91 ? -5.240 -7.727 17.532 1.00 82.81 91 GLY A O 1
ATOM 734 N N . PRO A 1 92 ? -5.262 -6.243 19.222 1.00 80.56 92 PRO A N 1
ATOM 735 C CA . PRO A 1 92 ? -4.041 -6.736 19.870 1.00 80.56 92 PRO A CA 1
ATOM 736 C C . PRO A 1 92 ? -4.240 -8.054 20.629 1.00 80.56 92 PRO A C 1
ATOM 738 O O . PRO A 1 92 ? -3.280 -8.763 20.894 1.00 80.56 92 PRO A O 1
ATOM 741 N N . ASN A 1 93 ? -5.479 -8.386 21.005 1.00 82.31 93 ASN A N 1
ATOM 742 C CA . ASN A 1 93 ? -5.798 -9.608 21.730 1.00 82.31 93 ASN A CA 1
ATOM 743 C C . ASN A 1 93 ? -6.779 -10.461 20.920 1.00 82.31 93 ASN A C 1
ATOM 745 O O . ASN A 1 93 ? -7.965 -10.147 20.846 1.00 82.31 93 ASN A O 1
ATOM 749 N N . LEU A 1 94 ? -6.287 -11.568 20.361 1.00 83.31 94 LEU A N 1
ATOM 750 C CA . LEU A 1 94 ? -7.088 -12.512 19.571 1.00 83.31 94 LEU A CA 1
ATOM 751 C C . LEU A 1 94 ? -8.189 -13.220 20.373 1.00 83.31 94 LEU A C 1
ATOM 753 O O . LEU A 1 94 ? -9.130 -13.741 19.777 1.00 83.31 94 LEU A O 1
ATOM 757 N N . TYR A 1 95 ? -8.086 -13.247 21.702 1.00 82.25 95 TYR A N 1
ATOM 758 C CA . TYR A 1 95 ? -9.075 -13.884 22.569 1.00 82.25 95 TYR A CA 1
ATOM 759 C C . TYR A 1 95 ? -10.260 -12.965 22.896 1.00 82.25 95 TYR A C 1
ATOM 761 O O . TYR A 1 95 ? -11.284 -13.450 23.376 1.00 82.25 95 TYR A O 1
ATOM 769 N N . ASP A 1 96 ? -10.152 -11.658 22.625 1.00 78.62 96 ASP A N 1
ATOM 770 C CA . ASP A 1 96 ? -11.273 -10.730 22.772 1.00 78.62 96 ASP A CA 1
ATOM 771 C C . ASP A 1 96 ? -12.029 -10.575 21.445 1.00 78.62 96 ASP A C 1
ATOM 773 O O . ASP A 1 96 ? -11.639 -9.850 20.524 1.00 78.62 96 ASP A O 1
ATOM 777 N N . THR A 1 97 ? -13.180 -11.239 21.363 1.00 78.00 97 THR A N 1
ATOM 778 C CA . THR A 1 97 ? -14.023 -11.255 20.165 1.00 78.00 97 THR A CA 1
ATOM 779 C C . THR A 1 97 ? -14.653 -9.898 19.842 1.00 78.00 97 THR A C 1
ATOM 781 O O . THR A 1 97 ? -15.161 -9.716 18.734 1.00 78.00 97 THR A O 1
ATOM 784 N N . LYS A 1 98 ? -14.619 -8.912 20.753 1.00 75.19 98 LYS A N 1
ATOM 785 C CA . LYS A 1 98 ? -15.152 -7.559 20.496 1.00 75.19 98 LYS A CA 1
ATOM 786 C C . LYS A 1 98 ? -14.390 -6.835 19.382 1.00 75.19 98 LYS A C 1
ATOM 788 O O . LYS A 1 98 ? -14.959 -6.010 18.657 1.00 75.19 98 LYS A O 1
ATOM 793 N N . HIS A 1 99 ? -13.109 -7.153 19.205 1.00 69.50 99 HIS A N 1
ATOM 794 C CA . HIS A 1 99 ? -12.252 -6.503 18.214 1.00 69.50 99 HIS A CA 1
ATOM 795 C C . HIS A 1 99 ? -12.382 -7.097 16.806 1.00 69.50 99 HIS A C 1
ATOM 797 O O . HIS A 1 99 ? -12.064 -6.424 15.828 1.00 69.50 99 HIS A O 1
ATOM 803 N N . PHE A 1 100 ? -12.977 -8.285 16.663 1.00 77.62 100 PHE A N 1
ATOM 804 C CA . PHE A 1 100 ? -13.117 -8.965 15.368 1.00 77.62 100 PHE A CA 1
ATOM 805 C C . PHE A 1 100 ? -14.044 -8.234 14.392 1.00 77.62 100 PHE A C 1
ATOM 807 O O . PHE A 1 100 ? -13.944 -8.419 13.178 1.00 77.62 100 PHE A O 1
ATOM 814 N N . LEU A 1 101 ? -14.984 -7.442 14.906 1.00 75.88 101 LEU A N 1
ATOM 815 C CA . LEU A 1 101 ? -15.908 -6.647 14.094 1.00 75.88 101 LEU A CA 1
ATOM 816 C C . LEU A 1 101 ? -15.496 -5.175 14.012 1.00 75.88 101 LEU A C 1
ATOM 818 O O . LEU A 1 101 ? -15.826 -4.519 13.029 1.00 75.88 101 LEU A O 1
ATOM 822 N N . SER A 1 102 ? -14.766 -4.680 15.015 1.00 77.94 102 SER A N 1
ATOM 823 C CA . SER A 1 102 ? -14.460 -3.255 15.184 1.00 77.94 102 SER A CA 1
ATOM 824 C C . SER A 1 102 ? -13.025 -2.855 14.829 1.00 77.94 102 SER A C 1
ATOM 826 O O . SER A 1 102 ? -12.689 -1.678 14.932 1.00 77.94 102 SER A O 1
ATOM 828 N N . GLY A 1 103 ? -12.173 -3.805 14.437 1.00 85.06 103 GLY A N 1
ATOM 829 C CA . GLY A 1 103 ? -10.838 -3.507 13.924 1.00 85.06 103 GLY A CA 1
ATOM 830 C C . GLY A 1 103 ? -10.870 -2.796 12.569 1.00 85.06 103 GLY A C 1
ATOM 831 O O . GLY A 1 103 ? -11.821 -2.950 11.796 1.00 85.06 103 GLY A O 1
ATOM 832 N N . ILE A 1 104 ? -9.813 -2.032 12.290 1.00 91.06 104 ILE A N 1
ATOM 833 C CA . ILE A 1 104 ? -9.626 -1.305 11.031 1.00 91.06 104 ILE A CA 1
ATOM 834 C C . ILE A 1 104 ? -9.684 -2.245 9.817 1.00 91.06 104 ILE A C 1
ATOM 836 O O . ILE A 1 104 ? -9.169 -3.369 9.850 1.00 91.06 104 ILE A O 1
ATOM 840 N N . LYS A 1 105 ? -10.327 -1.783 8.743 1.00 93.75 105 LYS A N 1
ATOM 841 C CA . LYS A 1 105 ? -10.442 -2.476 7.457 1.00 93.75 105 LYS A CA 1
ATOM 842 C C . LYS A 1 105 ? -9.717 -1.680 6.381 1.00 93.75 105 LYS A C 1
ATOM 844 O O . LYS A 1 105 ? -10.092 -0.537 6.128 1.00 93.75 105 LYS A O 1
ATOM 849 N N . PHE A 1 106 ? -8.754 -2.314 5.727 1.00 95.06 106 PHE A N 1
ATOM 850 C CA . PHE A 1 106 ? -8.051 -1.809 4.552 1.00 95.06 106 PHE A CA 1
ATOM 851 C C . PHE A 1 106 ? -8.666 -2.447 3.311 1.00 95.06 106 PHE A C 1
ATOM 853 O O . PHE A 1 106 ? -8.634 -3.669 3.168 1.00 95.06 106 PHE A O 1
ATOM 860 N N . LYS A 1 107 ? -9.259 -1.634 2.443 1.00 95.00 107 LYS A N 1
ATOM 861 C CA . LYS A 1 107 ? -9.947 -2.048 1.223 1.00 95.00 107 LYS A CA 1
ATOM 862 C C . LYS A 1 107 ? -9.152 -1.568 0.018 1.00 95.00 107 LYS A C 1
ATOM 864 O O . LYS A 1 107 ? -8.800 -0.396 -0.069 1.00 95.00 107 LYS A O 1
ATOM 869 N N . PHE A 1 108 ? -8.937 -2.478 -0.914 1.00 94.81 108 PHE A N 1
ATOM 870 C CA . PHE A 1 108 ? -8.294 -2.266 -2.199 1.00 94.81 108 PHE A CA 1
ATOM 871 C C . PHE A 1 108 ? -9.352 -2.537 -3.259 1.00 94.81 108 PHE A C 1
ATOM 873 O O . PHE A 1 108 ? -9.830 -3.665 -3.384 1.00 94.81 108 PHE A O 1
ATOM 880 N N . VAL A 1 109 ? -9.774 -1.493 -3.962 1.00 93.81 109 VAL A N 1
ATOM 881 C CA . VAL A 1 109 ? -10.861 -1.545 -4.941 1.00 93.81 109 VAL A CA 1
ATOM 882 C C . VAL A 1 109 ? -10.293 -1.180 -6.303 1.00 93.81 109 VAL A C 1
ATOM 884 O O . VAL A 1 109 ? -9.687 -0.124 -6.437 1.00 93.81 109 VAL A O 1
ATOM 887 N N . SER A 1 110 ? -10.498 -2.028 -7.306 1.00 90.56 110 SER A N 1
ATOM 888 C CA . SER A 1 110 ? -10.130 -1.768 -8.706 1.00 90.56 110 SER A CA 1
ATOM 889 C C . SER A 1 110 ? -11.268 -2.077 -9.684 1.00 90.56 110 SER A C 1
ATOM 891 O O . SER A 1 110 ? -11.064 -2.364 -10.862 1.00 90.56 110 SER A O 1
ATOM 893 N N . ILE A 1 111 ? -12.508 -2.000 -9.199 1.00 84.44 111 ILE A N 1
ATOM 894 C CA . ILE A 1 111 ? -13.709 -2.228 -10.004 1.00 84.44 111 ILE A CA 1
ATOM 895 C C . ILE A 1 111 ? -13.892 -1.059 -10.988 1.00 84.44 111 ILE A C 1
ATOM 897 O O . ILE A 1 111 ? -13.974 0.100 -10.583 1.00 84.44 111 ILE A O 1
ATOM 901 N N . THR A 1 112 ? -14.010 -1.368 -12.284 1.00 77.38 112 THR A N 1
ATOM 902 C CA . THR A 1 112 ? -14.393 -0.412 -13.345 1.00 77.38 112 THR A CA 1
ATOM 903 C C . THR A 1 112 ? -13.437 0.786 -13.484 1.00 77.38 112 THR A C 1
ATOM 905 O O . THR A 1 112 ? -13.881 1.930 -13.550 1.00 77.38 112 THR A O 1
ATOM 908 N N . ASN A 1 113 ? -12.120 0.537 -13.522 1.00 75.00 113 ASN A N 1
ATOM 909 C CA . ASN A 1 113 ? -11.064 1.563 -13.652 1.00 75.00 113 ASN A CA 1
ATOM 910 C C . ASN A 1 113 ? -11.110 2.673 -12.584 1.00 75.00 113 ASN A C 1
ATOM 912 O O . ASN A 1 113 ? -10.551 3.749 -12.778 1.00 75.00 113 ASN A O 1
ATOM 916 N N . ASN A 1 114 ? -11.777 2.419 -11.459 1.00 84.69 114 ASN A N 1
ATOM 917 C CA . ASN A 1 114 ? -11.717 3.267 -10.283 1.00 84.69 114 ASN A CA 1
ATOM 918 C C . ASN A 1 114 ? -10.840 2.568 -9.246 1.00 84.69 114 ASN A C 1
ATOM 920 O O . ASN A 1 114 ? -11.297 1.668 -8.535 1.00 84.69 114 ASN A O 1
ATOM 924 N N . TYR A 1 115 ? -9.568 2.954 -9.219 1.00 91.12 115 TYR A N 1
ATOM 925 C CA . TYR A 1 115 ? -8.615 2.450 -8.247 1.00 91.12 115 TYR A CA 1
ATOM 926 C C . TYR A 1 115 ? -8.728 3.260 -6.970 1.00 91.12 115 TYR A C 1
ATOM 928 O O . TYR A 1 115 ? -8.591 4.481 -6.970 1.00 91.12 115 TYR A O 1
ATOM 936 N N . ARG A 1 116 ? -8.970 2.567 -5.865 1.00 92.69 116 ARG A N 1
ATOM 937 C CA . ARG A 1 116 ? -9.134 3.193 -4.565 1.00 92.69 116 ARG A CA 1
ATOM 938 C C . ARG A 1 116 ? -8.545 2.334 -3.470 1.00 92.69 116 ARG A C 1
ATOM 940 O O . ARG A 1 116 ? -8.819 1.134 -3.388 1.00 92.69 116 ARG A O 1
ATOM 947 N N . VAL A 1 117 ? -7.824 2.993 -2.575 1.00 93.75 117 VAL A N 1
ATOM 948 C CA . VAL A 1 117 ? -7.396 2.421 -1.303 1.00 93.75 117 VAL A CA 1
ATOM 949 C C . VAL A 1 117 ? -8.122 3.159 -0.185 1.00 93.75 117 VAL A C 1
ATOM 951 O O . VAL A 1 117 ? -8.063 4.383 -0.092 1.00 93.75 117 VAL A O 1
ATOM 954 N N . GLU A 1 118 ? -8.836 2.409 0.650 1.00 93.69 118 GLU A N 1
ATOM 955 C CA . GLU A 1 118 ? -9.619 2.942 1.766 1.00 93.69 118 GLU A CA 1
ATOM 956 C C . GLU A 1 118 ? -9.228 2.233 3.065 1.00 93.69 118 GLU A C 1
ATOM 958 O O . GLU A 1 118 ? -9.295 1.009 3.151 1.00 93.69 118 GLU A O 1
ATOM 963 N N . ALA A 1 119 ? -8.888 2.987 4.106 1.00 93.44 119 ALA A N 1
ATOM 964 C CA . ALA A 1 119 ? -8.791 2.486 5.470 1.00 93.44 119 ALA A CA 1
ATOM 965 C C . ALA A 1 119 ? -9.972 3.024 6.289 1.00 93.44 119 ALA A C 1
ATOM 967 O O . ALA A 1 119 ? -10.196 4.229 6.359 1.00 93.44 119 ALA A O 1
ATOM 968 N N . SER A 1 120 ? -10.750 2.130 6.896 1.00 92.12 120 SER A N 1
ATOM 969 C CA . SER A 1 120 ? -11.960 2.477 7.654 1.00 92.12 120 SER A CA 1
ATOM 970 C C . SER A 1 120 ? -11.914 1.865 9.047 1.00 92.12 120 SER A C 1
ATOM 972 O O . SER A 1 120 ? -11.682 0.662 9.194 1.00 92.12 120 SER A O 1
ATOM 974 N N . ARG A 1 121 ? -12.134 2.684 10.079 1.00 89.31 121 ARG A N 1
ATOM 975 C CA . ARG A 1 121 ? -12.158 2.251 11.480 1.00 89.31 121 ARG A CA 1
ATOM 976 C C . ARG A 1 121 ? -13.337 2.874 12.221 1.00 89.31 121 ARG A C 1
ATOM 978 O O . ARG A 1 121 ? -13.606 4.058 12.076 1.00 89.31 121 ARG A O 1
ATOM 985 N N . SER A 1 122 ? -13.995 2.083 13.068 1.00 86.88 122 SER A N 1
ATOM 986 C CA . SER A 1 122 ? -14.969 2.595 14.038 1.00 86.88 122 SER A CA 1
ATOM 987 C C . SER A 1 122 ? -14.234 3.305 15.181 1.00 86.88 122 SER A C 1
ATOM 989 O O . SER A 1 122 ? -13.386 2.700 15.843 1.00 86.88 122 SER A O 1
ATOM 991 N N . GLY A 1 123 ? -14.533 4.590 15.383 1.00 84.56 123 GLY A N 1
ATOM 992 C CA . GLY A 1 123 ? -13.757 5.493 16.239 1.00 84.56 123 GLY A CA 1
ATOM 993 C C . GLY A 1 123 ? -12.580 6.154 15.513 1.00 84.56 123 GLY A C 1
ATOM 994 O O . GLY A 1 123 ? -12.572 6.252 14.285 1.00 84.56 123 GLY A O 1
ATOM 995 N N . ASN A 1 124 ? -11.598 6.633 16.278 1.00 85.31 124 ASN A N 1
ATOM 996 C CA . ASN A 1 124 ? -10.400 7.291 15.746 1.00 85.31 124 ASN A CA 1
ATOM 997 C C . ASN A 1 124 ? -9.282 6.277 15.465 1.00 85.31 124 ASN A C 1
ATOM 999 O O . ASN A 1 124 ? -9.301 5.169 15.998 1.00 85.31 124 ASN A O 1
ATOM 1003 N N . PHE A 1 125 ? -8.299 6.663 14.648 1.00 87.12 125 PHE A N 1
ATOM 1004 C CA . PHE A 1 125 ? -7.112 5.844 14.392 1.00 87.12 125 PHE A CA 1
ATOM 1005 C C . PHE A 1 125 ? -6.146 5.810 15.584 1.00 87.12 125 PHE A C 1
ATOM 1007 O O . PHE A 1 125 ? -6.031 6.769 16.348 1.00 87.12 125 PHE A O 1
ATOM 1014 N N . ASN A 1 126 ? -5.413 4.701 15.693 1.00 88.19 126 ASN A N 1
ATOM 1015 C CA . ASN A 1 126 ? -4.230 4.594 16.550 1.00 88.19 126 ASN A CA 1
ATOM 1016 C C . ASN A 1 126 ? -2.989 5.083 15.800 1.00 88.19 126 ASN A C 1
ATOM 1018 O O . ASN A 1 126 ? -2.985 5.141 14.572 1.00 88.19 126 ASN A O 1
ATOM 1022 N N . GLU A 1 127 ? -1.900 5.338 16.529 1.00 88.50 127 GLU A N 1
ATOM 1023 C CA . GLU A 1 127 ? -0.611 5.726 15.934 1.00 88.50 127 GLU A CA 1
ATOM 1024 C C . GLU A 1 127 ? -0.129 4.722 14.876 1.00 88.50 127 GLU A C 1
ATOM 1026 O O . GLU A 1 127 ? 0.219 5.109 13.765 1.00 88.50 127 GLU A O 1
ATOM 1031 N N . SER A 1 128 ? -0.177 3.422 15.185 1.00 90.19 128 SER A N 1
ATOM 1032 C CA . SER A 1 128 ? 0.250 2.369 14.255 1.00 90.19 128 SER A CA 1
ATOM 1033 C C . SER A 1 128 ? -0.614 2.307 12.994 1.00 90.19 128 SER A C 1
ATOM 1035 O O . SER A 1 128 ? -0.117 2.052 11.899 1.00 90.19 128 SER A O 1
ATOM 1037 N N . GLU A 1 129 ? -1.912 2.571 13.121 1.00 90.69 129 GLU A N 1
ATOM 1038 C CA . GLU A 1 129 ? -2.842 2.578 11.992 1.00 90.69 129 GLU A CA 1
ATOM 1039 C C . GLU A 1 129 ? -2.658 3.815 11.117 1.00 90.69 129 GLU A C 1
ATOM 1041 O O . GLU A 1 129 ? -2.667 3.697 9.893 1.00 90.69 129 GLU A O 1
ATOM 1046 N N . LEU A 1 130 ? -2.444 4.984 11.729 1.00 90.69 130 LEU A N 1
ATOM 1047 C CA . LEU A 1 130 ? -2.134 6.216 11.010 1.00 90.69 130 LEU A CA 1
ATOM 1048 C C . LEU A 1 130 ? -0.827 6.060 10.223 1.00 90.69 130 LEU A C 1
ATOM 1050 O O . LEU A 1 130 ? -0.794 6.350 9.028 1.00 90.69 130 LEU A O 1
ATOM 1054 N N . GLN A 1 131 ? 0.211 5.512 10.860 1.00 91.56 131 GLN A N 1
ATOM 1055 C CA . GLN A 1 131 ? 1.489 5.230 10.210 1.00 91.56 131 GLN A CA 1
ATOM 1056 C C . GLN A 1 131 ? 1.333 4.235 9.050 1.00 91.56 131 GLN A C 1
ATOM 1058 O O . GLN A 1 131 ? 1.887 4.448 7.972 1.00 91.56 131 GLN A O 1
ATOM 1063 N N . THR A 1 132 ? 0.503 3.201 9.224 1.00 93.25 132 THR A N 1
ATOM 1064 C CA . THR A 1 132 ? 0.160 2.264 8.141 1.00 93.25 132 THR A CA 1
ATOM 1065 C C . THR A 1 132 ? -0.484 2.988 6.957 1.00 93.25 132 THR A C 1
ATOM 1067 O O . THR A 1 132 ? -0.131 2.722 5.812 1.00 93.25 132 THR A O 1
ATOM 1070 N N . CYS A 1 133 ? -1.421 3.909 7.206 1.00 92.00 133 CYS A N 1
ATOM 1071 C CA . CYS A 1 133 ? -2.091 4.674 6.150 1.00 92.00 133 CYS A CA 1
ATOM 1072 C C . CYS A 1 133 ? -1.106 5.553 5.366 1.00 92.00 133 CYS A C 1
ATOM 1074 O O . CYS A 1 133 ? -1.168 5.599 4.137 1.00 92.00 133 CYS A O 1
ATOM 1076 N N . ILE A 1 134 ? -0.169 6.200 6.066 1.00 90.62 134 ILE A N 1
ATOM 1077 C CA . ILE A 1 134 ? 0.884 7.023 5.458 1.00 90.62 134 ILE A CA 1
ATOM 1078 C C . ILE A 1 134 ? 1.804 6.161 4.584 1.00 90.62 134 ILE A C 1
ATOM 1080 O O . ILE A 1 134 ? 2.056 6.501 3.429 1.00 90.62 134 ILE A O 1
ATOM 1084 N N . GLU A 1 135 ? 2.280 5.024 5.092 1.00 91.50 135 GLU A N 1
ATOM 1085 C CA . GLU A 1 135 ? 3.169 4.140 4.329 1.00 91.50 135 GLU A CA 1
ATOM 1086 C C . GLU A 1 135 ? 2.466 3.483 3.139 1.00 91.50 135 GLU A C 1
ATOM 1088 O O . GLU A 1 135 ? 3.067 3.336 2.075 1.00 91.50 135 GLU A O 1
ATOM 1093 N N . LEU A 1 136 ? 1.178 3.145 3.272 1.00 92.81 136 LEU A N 1
ATOM 1094 C CA . LEU A 1 136 ? 0.368 2.703 2.139 1.00 92.81 136 LEU A CA 1
ATOM 1095 C C . LEU A 1 136 ? 0.300 3.798 1.071 1.00 92.81 136 LEU A C 1
ATOM 1097 O O . LEU A 1 136 ? 0.556 3.519 -0.097 1.00 92.81 136 LEU A O 1
ATOM 1101 N N . PHE A 1 137 ? 0.033 5.048 1.446 1.00 90.44 137 PHE A N 1
ATOM 1102 C CA . PHE A 1 137 ? 0.023 6.150 0.484 1.00 90.44 137 PHE A CA 1
ATOM 1103 C C . PHE A 1 137 ? 1.363 6.292 -0.259 1.00 90.44 137 PHE A C 1
ATOM 1105 O O . PHE A 1 137 ? 1.370 6.426 -1.484 1.00 90.44 137 PHE A O 1
ATOM 1112 N N . GLN A 1 138 ? 2.486 6.191 0.457 1.00 88.69 138 GLN A N 1
ATOM 1113 C CA . GLN A 1 138 ? 3.836 6.255 -0.120 1.00 88.69 138 GLN A CA 1
ATOM 1114 C C . GLN A 1 138 ? 4.165 5.060 -1.030 1.00 88.69 138 GLN A C 1
ATOM 1116 O O . GLN A 1 138 ? 4.904 5.210 -2.003 1.00 88.69 138 GLN A O 1
ATOM 1121 N N . LEU A 1 139 ? 3.629 3.871 -0.736 1.00 89.75 139 LEU A N 1
ATOM 1122 C CA . LEU A 1 139 ? 3.801 2.676 -1.568 1.00 89.75 139 LEU A CA 1
ATOM 1123 C C . LEU A 1 139 ? 3.112 2.836 -2.932 1.00 89.75 139 LEU A C 1
ATOM 1125 O O . LEU A 1 139 ? 3.668 2.484 -3.978 1.00 89.75 139 LEU A O 1
ATOM 1129 N N . PHE A 1 140 ? 1.885 3.357 -2.926 1.00 88.00 140 PHE A N 1
ATOM 1130 C CA . PHE A 1 140 ? 1.099 3.512 -4.148 1.00 88.00 140 PHE A CA 1
ATOM 1131 C C . PHE A 1 140 ? 1.490 4.746 -4.957 1.00 88.00 140 PHE A C 1
ATOM 1133 O O . PHE A 1 140 ? 1.420 4.688 -6.183 1.00 88.00 140 PHE A O 1
ATOM 1140 N N . ASN A 1 141 ? 1.999 5.785 -4.297 1.00 84.94 141 ASN A N 1
ATOM 1141 C CA . ASN A 1 141 ? 2.595 6.957 -4.923 1.00 84.94 141 ASN A CA 1
ATOM 1142 C C . ASN A 1 141 ? 4.109 6.921 -4.719 1.00 84.94 141 ASN A C 1
ATOM 1144 O O . ASN A 1 141 ? 4.619 7.689 -3.901 1.00 84.94 141 ASN A O 1
ATOM 1148 N N . PRO A 1 142 ? 4.856 6.038 -5.413 1.00 74.88 142 PRO A N 1
ATOM 1149 C CA . PRO A 1 142 ? 6.298 6.086 -5.321 1.00 74.88 142 PRO A CA 1
ATOM 1150 C C . PRO A 1 142 ? 6.716 7.478 -5.784 1.00 74.88 142 PRO A C 1
ATOM 1152 O O . PRO A 1 142 ? 6.430 7.893 -6.911 1.00 74.88 142 PRO A O 1
ATOM 1155 N N . GLY A 1 143 ? 7.401 8.207 -4.906 1.00 65.38 143 GLY A N 1
ATOM 1156 C CA . GLY A 1 143 ? 8.113 9.395 -5.333 1.00 65.38 143 GLY A CA 1
ATOM 1157 C C . GLY A 1 143 ? 9.022 9.029 -6.499 1.00 65.38 143 GLY A C 1
ATOM 1158 O O . GLY A 1 143 ? 9.336 7.848 -6.693 1.00 65.38 143 GLY A O 1
ATOM 1159 N N . LYS A 1 144 ? 9.501 10.014 -7.263 1.00 59.69 144 LYS A N 1
ATOM 1160 C CA . LYS A 1 144 ? 10.632 9.781 -8.169 1.00 59.69 144 LYS A CA 1
ATOM 1161 C C . LYS A 1 144 ? 11.871 9.447 -7.326 1.00 59.69 144 LYS A C 1
ATOM 1163 O O . LYS A 1 144 ? 12.786 10.247 -7.194 1.00 59.69 144 LYS A O 1
ATOM 1168 N N . LYS A 1 145 ? 11.904 8.257 -6.723 1.00 55.28 145 LYS A N 1
ATOM 1169 C CA . LYS A 1 145 ? 13.125 7.606 -6.296 1.00 55.28 145 LYS A CA 1
ATOM 1170 C C . LYS A 1 145 ? 13.832 7.318 -7.595 1.00 55.28 145 LYS A C 1
ATOM 1172 O O . LYS A 1 145 ? 13.447 6.409 -8.330 1.00 55.28 145 LYS A O 1
ATOM 1177 N N . GLU A 1 146 ? 14.798 8.174 -7.882 1.00 50.06 146 GLU A N 1
ATOM 1178 C CA . GLU A 1 146 ? 15.825 8.020 -8.894 1.00 50.06 146 GLU A CA 1
ATOM 1179 C C . GLU A 1 146 ? 16.505 6.666 -8.654 1.00 50.06 146 GLU A C 1
ATOM 1181 O O . GLU A 1 146 ? 17.502 6.524 -7.951 1.00 50.06 146 GLU A O 1
ATOM 1186 N N . THR A 1 147 ? 15.845 5.609 -9.117 1.00 55.81 147 THR A N 1
ATOM 1187 C CA . THR A 1 147 ? 16.365 4.259 -9.048 1.00 55.81 147 THR A CA 1
ATOM 1188 C C . THR A 1 147 ? 17.318 4.208 -10.212 1.00 55.81 147 THR A C 1
ATOM 1190 O O . THR A 1 147 ? 16.877 4.099 -11.353 1.00 55.81 147 THR A O 1
ATOM 1193 N N . ASP A 1 148 ? 18.601 4.390 -9.915 1.00 64.44 148 ASP A N 1
ATOM 1194 C CA . ASP A 1 148 ? 19.670 4.297 -10.896 1.00 64.44 148 ASP A CA 1
ATOM 1195 C C . ASP A 1 148 ? 19.476 2.994 -11.696 1.00 64.44 148 ASP A C 1
ATOM 1197 O O . ASP A 1 148 ? 19.587 1.900 -11.121 1.00 64.44 148 ASP A O 1
ATOM 1201 N N . PRO A 1 149 ? 19.090 3.078 -12.984 1.00 69.62 149 PRO A N 1
ATOM 1202 C CA . PRO A 1 149 ? 18.724 1.907 -13.776 1.00 69.62 149 PRO A CA 1
ATOM 1203 C C . PRO A 1 149 ? 19.887 0.917 -13.853 1.00 69.62 149 PRO A C 1
ATOM 1205 O O . PRO A 1 149 ? 19.665 -0.292 -13.905 1.00 69.62 149 PRO A O 1
ATOM 1208 N N . THR A 1 150 ? 21.115 1.426 -13.750 1.00 74.25 150 THR A N 1
ATOM 1209 C CA . THR A 1 150 ? 22.361 0.666 -13.663 1.00 74.25 150 THR A CA 1
ATOM 1210 C C . THR A 1 150 ? 22.325 -0.330 -12.506 1.00 74.25 150 THR A C 1
ATOM 1212 O O . THR A 1 150 ? 22.511 -1.525 -12.713 1.00 74.25 150 THR A O 1
ATOM 1215 N N . LYS A 1 151 ? 21.957 0.123 -11.301 1.00 75.81 151 LYS A N 1
ATOM 1216 C CA . LYS A 1 151 ? 21.902 -0.723 -10.096 1.00 75.81 151 LYS A CA 1
ATOM 1217 C C . LYS A 1 151 ? 20.808 -1.781 -10.174 1.00 75.81 151 LYS A C 1
ATOM 1219 O O . LYS A 1 151 ? 20.967 -2.880 -9.650 1.00 75.81 151 LYS A O 1
ATOM 1224 N N . LYS A 1 152 ? 19.687 -1.464 -10.829 1.00 76.38 152 LYS A N 1
ATOM 1225 C CA . LYS A 1 152 ? 18.597 -2.427 -11.038 1.00 76.38 152 LYS A CA 1
ATOM 1226 C C . LYS A 1 152 ? 19.015 -3.534 -12.008 1.00 76.38 152 LYS A C 1
ATOM 1228 O O . LYS A 1 152 ? 18.701 -4.696 -11.777 1.00 76.38 152 LYS A O 1
ATOM 1233 N N . LEU A 1 153 ? 19.743 -3.182 -13.065 1.00 77.94 153 LEU A N 1
ATOM 1234 C CA . LEU A 1 153 ? 20.291 -4.141 -14.024 1.00 77.94 153 LEU A CA 1
ATOM 1235 C C . LEU A 1 153 ? 21.385 -5.015 -13.392 1.00 77.94 153 LEU A C 1
ATOM 1237 O O . LEU A 1 153 ? 21.374 -6.229 -13.588 1.00 77.94 153 LEU A O 1
ATOM 1241 N N . GLU A 1 154 ? 22.246 -4.441 -12.551 1.00 81.38 154 GLU A N 1
ATOM 1242 C CA . GLU A 1 154 ? 23.248 -5.195 -11.784 1.00 81.38 154 GLU A CA 1
ATOM 1243 C C . GLU A 1 154 ? 22.611 -6.211 -10.826 1.00 81.38 154 GLU A C 1
ATOM 1245 O O . GLU A 1 154 ? 23.056 -7.355 -10.751 1.00 81.38 154 GLU A O 1
ATOM 1250 N N . GLN A 1 155 ? 21.525 -5.841 -10.137 1.00 79.44 155 GLN A N 1
ATOM 1251 C CA . GLN A 1 155 ? 20.771 -6.768 -9.279 1.00 79.44 155 GLN A CA 1
ATOM 1252 C C . GLN A 1 155 ? 20.141 -7.932 -10.055 1.00 79.44 155 GLN A C 1
ATOM 1254 O O . GLN A 1 155 ? 19.975 -9.018 -9.503 1.00 79.44 155 GLN A O 1
ATOM 1259 N N . LEU A 1 156 ? 19.819 -7.727 -11.335 1.00 79.12 156 LEU A N 1
ATOM 1260 C CA . LEU A 1 156 ? 19.338 -8.772 -12.243 1.00 79.12 156 LEU A CA 1
ATOM 1261 C C . LEU A 1 156 ? 20.481 -9.635 -12.815 1.00 79.12 156 LEU A C 1
ATOM 1263 O O . LEU A 1 156 ? 20.225 -10.531 -13.617 1.00 79.12 156 LEU A O 1
ATOM 1267 N N . GLY A 1 157 ? 21.730 -9.386 -12.405 1.00 76.00 157 GLY A N 1
ATOM 1268 C CA . GLY A 1 157 ? 22.916 -10.110 -12.860 1.00 76.00 157 GLY A CA 1
ATOM 1269 C C . GLY A 1 157 ? 23.478 -9.613 -14.194 1.00 76.00 157 GLY A C 1
ATOM 1270 O O . GLY A 1 157 ? 24.311 -10.292 -14.791 1.00 76.00 157 GLY A O 1
ATOM 1271 N N . VAL A 1 158 ? 23.033 -8.449 -14.678 1.00 80.75 158 VAL A N 1
ATOM 1272 C CA . VAL A 1 158 ? 23.511 -7.849 -15.928 1.00 80.75 158 VAL A CA 1
ATOM 1273 C C . VAL A 1 158 ? 24.682 -6.916 -15.635 1.00 80.75 158 VAL A C 1
ATOM 1275 O O . VAL A 1 158 ? 24.576 -6.003 -14.821 1.00 80.75 158 VAL A O 1
ATOM 1278 N N . THR A 1 159 ? 25.799 -7.105 -16.333 1.00 74.94 159 THR A N 1
ATOM 1279 C CA . THR A 1 159 ? 26.922 -6.159 -16.302 1.00 74.94 159 THR A CA 1
ATOM 1280 C C . THR A 1 159 ? 26.629 -4.989 -17.241 1.00 74.94 159 THR A C 1
ATOM 1282 O O . THR A 1 159 ? 26.518 -5.180 -18.453 1.00 74.94 159 THR A O 1
ATOM 1285 N N . VAL A 1 160 ? 26.482 -3.780 -16.694 1.00 71.12 160 VAL A N 1
ATOM 1286 C CA . VAL A 1 160 ? 26.208 -2.565 -17.476 1.00 71.12 160 VAL A CA 1
ATOM 1287 C C . VAL A 1 160 ? 27.522 -1.895 -17.868 1.00 71.12 160 VAL A C 1
ATOM 1289 O O . VAL A 1 160 ? 28.364 -1.623 -17.018 1.00 71.12 160 VAL A O 1
ATOM 1292 N N . PHE A 1 161 ? 27.691 -1.603 -19.158 1.00 68.94 161 PHE A N 1
ATOM 1293 C CA . PHE A 1 161 ? 28.853 -0.882 -19.680 1.00 68.94 161 PHE A CA 1
ATOM 1294 C C . PHE A 1 161 ? 28.457 0.560 -20.007 1.00 68.94 161 PHE A C 1
ATOM 1296 O O . PHE A 1 161 ? 27.822 0.788 -21.041 1.00 68.94 161 PHE A O 1
ATOM 1303 N N . PRO A 1 162 ? 28.788 1.546 -19.152 1.00 67.44 162 PRO A N 1
ATOM 1304 C CA . PRO A 1 162 ? 28.521 2.936 -19.476 1.00 67.44 162 PRO A CA 1
ATOM 1305 C C . PRO A 1 162 ? 29.446 3.384 -20.621 1.00 67.44 162 PRO A C 1
ATOM 1307 O O . PRO A 1 162 ? 30.615 2.986 -20.656 1.00 67.44 162 PRO A O 1
ATOM 1310 N N . PRO A 1 163 ? 28.967 4.235 -21.546 1.00 60.41 163 PRO A N 1
ATOM 1311 C CA . PRO A 1 163 ? 29.755 4.689 -22.698 1.00 60.41 163 PRO A CA 1
ATOM 1312 C C . PRO A 1 163 ? 31.047 5.426 -22.287 1.00 60.41 163 PRO A C 1
ATOM 1314 O O . PRO A 1 163 ? 32.020 5.460 -23.042 1.00 60.41 163 PRO A O 1
ATOM 1317 N N . GLU A 1 164 ? 31.080 5.950 -21.060 1.00 60.81 164 GLU A N 1
ATOM 1318 C CA . GLU A 1 164 ? 32.141 6.797 -20.505 1.00 60.81 164 GLU A CA 1
ATOM 1319 C C . GLU A 1 164 ? 33.292 5.999 -19.865 1.00 60.81 164 GLU A C 1
ATOM 1321 O O . GLU A 1 164 ? 34.425 6.472 -19.826 1.00 60.81 164 GLU A O 1
ATOM 1326 N N . ALA A 1 165 ? 33.062 4.740 -19.463 1.00 54.50 165 ALA A N 1
ATOM 1327 C CA . ALA A 1 165 ? 34.101 3.878 -18.874 1.00 54.50 165 ALA A CA 1
ATOM 1328 C C . ALA A 1 165 ? 35.200 3.454 -19.871 1.00 54.50 165 ALA A C 1
ATOM 1330 O O . ALA A 1 165 ? 36.161 2.782 -19.503 1.00 54.50 165 ALA A O 1
ATOM 1331 N N . SER A 1 166 ? 35.077 3.850 -21.139 1.00 50.38 166 SER A N 1
ATOM 1332 C CA . SER A 1 166 ? 36.095 3.656 -22.170 1.00 50.38 166 SER A CA 1
ATOM 1333 C C . SER A 1 166 ? 37.194 4.732 -22.176 1.00 50.38 166 SER A C 1
ATOM 1335 O O . SER A 1 166 ? 38.151 4.588 -22.936 1.00 50.38 166 SER A O 1
ATOM 1337 N N . GLN A 1 167 ? 37.087 5.788 -21.353 1.00 46.06 167 GLN A N 1
ATOM 1338 C CA . GLN A 1 167 ? 38.063 6.890 -21.335 1.00 46.06 167 GLN A CA 1
ATOM 1339 C C . GLN A 1 167 ? 39.112 6.823 -20.217 1.00 46.06 167 GLN A C 1
ATOM 1341 O O . GLN A 1 167 ? 40.203 7.362 -20.398 1.00 46.06 167 GLN A O 1
ATOM 1346 N N . ASP A 1 168 ? 38.868 6.100 -19.123 1.00 43.12 168 ASP A N 1
ATOM 1347 C CA . ASP A 1 168 ? 39.801 6.071 -17.991 1.00 43.12 168 ASP A CA 1
ATOM 1348 C C . ASP A 1 168 ? 40.694 4.827 -18.003 1.00 43.12 168 ASP A C 1
ATOM 1350 O O . ASP A 1 168 ? 40.505 3.841 -17.292 1.00 43.12 168 ASP A O 1
ATOM 1354 N N . SER A 1 169 ? 41.735 4.885 -18.831 1.00 42.41 169 SER A N 1
ATOM 1355 C CA . SER A 1 169 ? 42.968 4.113 -18.644 1.00 42.41 169 SER A CA 1
ATOM 1356 C C . SER A 1 169 ? 44.148 4.940 -19.153 1.00 42.41 169 SER A C 1
ATOM 1358 O O . SER A 1 169 ? 44.579 4.824 -20.298 1.00 42.41 169 SER A O 1
ATOM 1360 N N . ASN A 1 170 ? 44.662 5.815 -18.289 1.00 40.94 170 ASN A N 1
ATOM 1361 C CA . ASN A 1 170 ? 45.895 6.569 -18.501 1.00 40.94 170 ASN A CA 1
ATOM 1362 C C . ASN A 1 170 ? 47.099 5.626 -18.690 1.00 40.94 170 ASN A C 1
ATOM 1364 O O . ASN A 1 170 ? 47.736 5.227 -17.718 1.00 40.94 170 ASN A O 1
ATOM 1368 N N . ASN A 1 171 ? 47.405 5.278 -19.941 1.00 36.66 171 ASN A N 1
ATOM 1369 C CA . ASN A 1 171 ? 48.756 5.292 -20.513 1.00 36.66 171 ASN A CA 1
ATOM 1370 C C . ASN A 1 171 ? 48.714 4.892 -21.998 1.00 36.66 171 ASN A C 1
ATOM 1372 O O . ASN A 1 171 ? 48.684 3.718 -22.348 1.00 36.66 171 ASN A O 1
ATOM 1376 N N . GLY A 1 172 ? 48.789 5.894 -22.876 1.00 35.25 172 GLY A N 1
ATOM 1377 C CA . GLY A 1 172 ? 49.631 5.799 -24.070 1.00 35.25 172 GLY A CA 1
ATOM 1378 C C . GLY A 1 172 ? 49.246 4.839 -25.198 1.00 35.25 172 GLY A C 1
ATOM 1379 O O . GLY A 1 172 ? 50.149 4.414 -25.904 1.00 35.25 172 GLY A O 1
ATOM 1380 N N . SER A 1 173 ? 47.972 4.535 -25.437 1.00 34.34 173 SER A N 1
ATOM 1381 C CA . SER A 1 173 ? 47.501 4.132 -26.776 1.00 34.34 173 SER A CA 1
ATOM 1382 C C . SER A 1 173 ? 45.979 4.091 -26.817 1.00 34.34 173 SER A C 1
ATOM 1384 O O . SER A 1 173 ? 45.340 3.614 -25.886 1.00 34.34 173 SER A O 1
ATOM 1386 N N . ALA A 1 174 ? 45.411 4.614 -27.899 1.00 38.28 174 ALA A N 1
ATOM 1387 C CA . ALA A 1 174 ? 43.981 4.695 -28.144 1.00 38.28 174 ALA A CA 1
ATOM 1388 C C . ALA A 1 174 ? 43.246 3.359 -27.922 1.00 38.28 174 ALA A C 1
ATOM 1390 O O . ALA A 1 174 ? 43.599 2.346 -28.517 1.00 38.28 174 ALA A O 1
ATOM 1391 N N . GLY A 1 175 ? 42.159 3.418 -27.150 1.00 45.38 175 GLY A N 1
ATOM 1392 C CA . GLY A 1 175 ? 41.100 2.414 -27.145 1.00 45.38 175 GLY A CA 1
ATOM 1393 C C . GLY A 1 175 ? 41.282 1.309 -26.113 1.00 45.38 175 GLY A C 1
ATOM 1394 O O . GLY A 1 175 ? 41.860 0.267 -26.406 1.00 45.38 175 GLY A O 1
ATOM 1395 N N . THR A 1 176 ? 40.669 1.480 -24.940 1.00 52.97 176 THR A N 1
ATOM 1396 C CA . THR A 1 176 ? 40.251 0.347 -24.109 1.00 52.97 176 THR A CA 1
ATOM 1397 C C . THR A 1 176 ? 39.489 -0.619 -25.012 1.00 52.97 176 THR A C 1
ATOM 1399 O O . THR A 1 176 ? 38.456 -0.257 -25.574 1.00 52.97 176 THR A O 1
ATOM 1402 N N . ASN A 1 177 ? 40.055 -1.805 -25.241 1.00 60.53 177 ASN A N 1
ATOM 1403 C CA . ASN A 1 177 ? 39.508 -2.785 -26.170 1.00 60.53 177 ASN A CA 1
ATOM 1404 C C . ASN A 1 177 ? 38.061 -3.124 -25.747 1.00 60.53 177 ASN A C 1
ATOM 1406 O O . ASN A 1 177 ? 37.891 -3.749 -24.695 1.00 60.53 177 ASN A O 1
A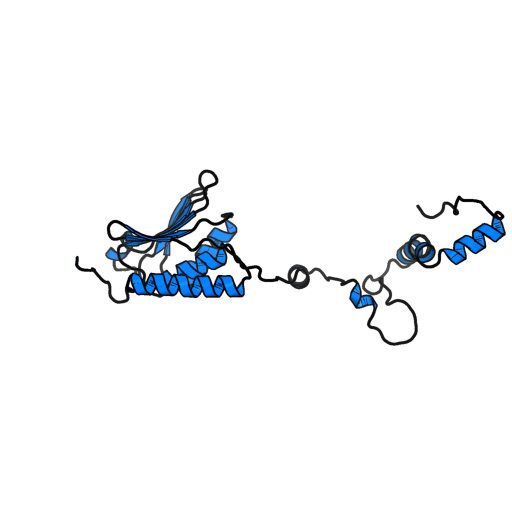TOM 1410 N N . PRO A 1 178 ? 37.023 -2.754 -26.527 1.00 62.81 178 PRO A N 1
ATOM 1411 C CA . PRO A 1 178 ? 35.629 -3.039 -26.172 1.00 62.81 178 PRO A CA 1
ATOM 1412 C C . PRO A 1 178 ? 35.363 -4.549 -26.073 1.00 62.81 178 PRO A C 1
ATOM 1414 O O . PRO A 1 178 ? 34.395 -4.977 -25.453 1.00 62.81 178 PRO A O 1
ATOM 1417 N N . TRP A 1 179 ? 36.256 -5.363 -26.641 1.00 65.62 179 TRP A N 1
ATOM 1418 C CA . TRP A 1 179 ? 36.206 -6.817 -26.617 1.00 65.62 179 TRP A CA 1
ATOM 1419 C C . TRP A 1 179 ? 36.860 -7.453 -25.385 1.00 65.62 179 TRP A C 1
ATOM 1421 O O . TRP A 1 179 ? 36.802 -8.673 -25.260 1.00 65.62 179 TRP A O 1
ATOM 1431 N N . GLY A 1 180 ? 37.486 -6.677 -24.490 1.00 69.31 180 GLY A N 1
ATOM 1432 C CA . GLY A 1 180 ? 38.217 -7.185 -23.318 1.00 69.31 180 GLY A CA 1
ATOM 1433 C C . GLY A 1 180 ? 37.413 -8.125 -22.401 1.00 69.31 180 GLY A C 1
ATOM 1434 O O . GLY A 1 180 ? 37.953 -9.148 -21.984 1.00 69.31 180 GLY A O 1
ATOM 1435 N N . PRO A 1 181 ? 36.126 -7.847 -22.121 1.00 66.38 181 PRO A N 1
ATOM 1436 C CA . PRO A 1 181 ? 35.275 -8.739 -21.327 1.00 66.38 181 PRO A CA 1
ATOM 1437 C C . PRO A 1 181 ? 34.825 -10.010 -22.064 1.00 66.38 181 PRO A C 1
ATOM 1439 O O . PRO A 1 181 ? 34.395 -10.973 -21.431 1.00 66.38 181 PRO A O 1
ATOM 1442 N N . ILE A 1 182 ? 34.888 -10.030 -23.397 1.00 71.06 182 ILE A N 1
ATOM 1443 C CA . ILE A 1 182 ? 34.463 -11.173 -24.209 1.00 71.06 182 ILE A CA 1
ATOM 1444 C C . ILE A 1 182 ? 35.683 -12.079 -24.381 1.00 71.06 182 ILE A C 1
ATOM 1446 O O . ILE A 1 182 ? 36.644 -11.703 -25.041 1.00 71.06 182 ILE A O 1
ATOM 1450 N N . ALA A 1 183 ? 35.675 -13.287 -23.821 1.00 71.19 183 ALA A N 1
ATOM 1451 C CA . ALA A 1 183 ? 36.760 -14.249 -24.031 1.00 71.19 183 ALA A CA 1
ATOM 1452 C C . ALA A 1 183 ? 36.550 -15.051 -25.335 1.00 71.19 183 ALA A C 1
ATOM 1454 O O . ALA A 1 183 ? 35.449 -15.532 -25.599 1.00 71.19 183 ALA A O 1
ATOM 1455 N N . GLY A 1 184 ? 37.604 -15.216 -26.145 1.00 78.75 184 GLY A N 1
ATOM 1456 C CA . GLY A 1 184 ? 37.579 -16.015 -27.385 1.00 78.75 184 GLY A CA 1
ATOM 1457 C C . GLY A 1 184 ? 36.998 -15.301 -28.616 1.00 78.75 184 GLY A C 1
ATOM 1458 O O . GLY A 1 184 ? 36.908 -14.077 -28.641 1.00 78.75 184 GLY A O 1
ATOM 1459 N N . TYR A 1 185 ? 36.616 -16.071 -29.646 1.00 79.31 185 TYR A N 1
ATOM 1460 C CA . TYR A 1 185 ? 36.063 -15.587 -30.930 1.00 79.31 185 TYR A CA 1
ATOM 1461 C C . TYR A 1 185 ? 36.924 -14.541 -31.660 1.00 79.31 185 TYR A C 1
ATOM 1463 O O . TYR A 1 185 ? 36.402 -13.627 -32.297 1.00 79.31 185 TYR A O 1
ATOM 1471 N N . ASP A 1 186 ? 38.248 -14.683 -31.598 1.00 81.19 186 ASP A N 1
ATOM 1472 C CA . ASP A 1 186 ? 39.183 -13.685 -32.136 1.00 81.19 186 ASP A CA 1
ATOM 1473 C C . ASP A 1 186 ? 39.036 -13.469 -33.647 1.00 81.19 186 ASP A C 1
ATOM 1475 O O . ASP A 1 186 ? 39.242 -12.357 -34.128 1.00 81.19 186 ASP A O 1
ATOM 1479 N N . SER A 1 187 ? 38.622 -14.498 -34.394 1.00 80.62 187 SER A N 1
ATOM 1480 C CA . SER A 1 187 ? 38.331 -14.376 -35.825 1.00 80.62 187 SER A CA 1
ATOM 1481 C C . SER A 1 187 ? 37.132 -13.468 -36.096 1.00 80.62 187 SER A C 1
ATOM 1483 O O . SER A 1 187 ? 37.218 -12.600 -36.953 1.00 80.62 187 SER A O 1
ATOM 1485 N N . ILE A 1 188 ? 36.049 -13.623 -35.330 1.00 81.50 188 ILE A N 1
ATOM 1486 C CA . ILE A 1 188 ? 34.813 -12.844 -35.499 1.00 81.50 188 ILE A CA 1
ATOM 1487 C C . ILE A 1 188 ? 35.028 -11.409 -35.018 1.00 81.50 188 ILE A C 1
ATOM 1489 O O . ILE A 1 188 ? 34.596 -10.465 -35.666 1.00 81.50 188 ILE A O 1
ATOM 1493 N N . LYS A 1 189 ? 35.738 -11.224 -33.899 1.00 82.12 189 LYS A N 1
ATOM 1494 C CA . LYS A 1 189 ? 36.096 -9.885 -33.411 1.00 82.12 189 LYS A CA 1
ATOM 1495 C C . LYS A 1 189 ? 36.929 -9.124 -34.431 1.00 82.12 189 LYS A C 1
ATOM 1497 O O . LYS A 1 189 ? 36.653 -7.956 -34.679 1.00 82.12 189 LYS A O 1
ATOM 1502 N N . ARG A 1 190 ? 37.913 -9.800 -35.032 1.00 82.19 190 ARG A N 1
ATOM 1503 C CA . ARG A 1 190 ? 38.751 -9.225 -36.084 1.00 82.19 190 ARG A CA 1
ATOM 1504 C C . ARG A 1 190 ? 37.932 -8.887 -37.325 1.00 82.19 190 ARG A C 1
ATOM 1506 O O . ARG A 1 190 ? 38.074 -7.790 -37.838 1.00 82.19 190 ARG A O 1
ATOM 1513 N N . GLU A 1 191 ? 37.042 -9.776 -37.755 1.00 82.62 191 GLU A N 1
ATOM 1514 C CA . GLU A 1 191 ? 36.148 -9.531 -38.892 1.00 82.62 191 GLU A CA 1
ATOM 1515 C C . GLU A 1 191 ? 35.239 -8.317 -38.649 1.00 82.62 191 GLU A C 1
ATOM 1517 O O . GLU A 1 191 ? 35.164 -7.417 -39.478 1.00 82.62 191 GLU A O 1
ATOM 1522 N N . VAL A 1 192 ? 34.616 -8.219 -37.471 1.00 79.62 192 VAL A N 1
ATOM 1523 C CA . VAL A 1 192 ? 33.792 -7.060 -37.091 1.00 79.62 192 VAL A CA 1
ATOM 1524 C C . VAL A 1 192 ? 34.625 -5.778 -37.013 1.00 79.62 192 VAL A C 1
ATOM 1526 O O . VAL A 1 192 ? 34.169 -4.711 -37.429 1.00 79.62 192 VAL A O 1
ATOM 1529 N N . GLU A 1 193 ? 35.848 -5.853 -36.492 1.00 81.06 193 GLU A N 1
ATOM 1530 C CA . GLU A 1 193 ? 36.738 -4.700 -36.408 1.00 81.06 193 GLU A CA 1
ATOM 1531 C C . GLU A 1 193 ? 37.172 -4.215 -37.796 1.00 81.06 193 GLU A C 1
ATOM 1533 O O . GLU A 1 193 ? 37.057 -3.024 -38.083 1.00 81.06 193 GLU A O 1
ATOM 1538 N N . GLU A 1 194 ? 37.593 -5.125 -38.671 1.00 78.50 194 GLU A N 1
ATOM 1539 C CA . GLU A 1 194 ? 38.064 -4.829 -40.026 1.00 78.50 194 GLU A CA 1
ATOM 1540 C C . GLU A 1 194 ? 36.931 -4.370 -40.952 1.00 78.50 194 GLU A C 1
ATOM 1542 O O . GLU A 1 194 ? 37.130 -3.447 -41.746 1.00 78.50 194 GLU A O 1
ATOM 1547 N N . CYS A 1 195 ? 35.738 -4.960 -40.831 1.00 74.25 195 CYS A N 1
ATOM 1548 C CA . CYS A 1 195 ? 34.605 -4.639 -41.693 1.00 74.25 195 CYS A CA 1
ATOM 1549 C C . CYS A 1 195 ? 33.805 -3.430 -41.204 1.00 74.25 195 CYS A C 1
ATOM 1551 O O . CYS A 1 195 ? 33.372 -2.635 -42.027 1.00 74.25 195 CYS A O 1
ATOM 1553 N N . LEU A 1 196 ? 33.590 -3.254 -39.896 1.00 75.50 196 LEU A N 1
ATOM 1554 C CA . LEU A 1 196 ? 32.684 -2.210 -39.393 1.00 75.50 196 LEU A CA 1
ATOM 1555 C C . LEU A 1 196 ? 33.420 -1.056 -38.711 1.00 75.50 196 LEU A C 1
ATOM 1557 O O . LEU A 1 196 ? 33.173 0.110 -39.023 1.00 75.50 196 LEU A O 1
ATOM 1561 N N . LEU A 1 197 ? 34.326 -1.353 -37.779 1.00 75.19 197 LEU A N 1
ATOM 1562 C CA . LEU A 1 197 ? 34.906 -0.318 -36.915 1.00 75.19 197 LEU A CA 1
ATOM 1563 C C . LEU A 1 197 ? 36.021 0.479 -37.602 1.00 75.19 197 LEU A C 1
ATOM 1565 O O . LEU A 1 197 ? 36.071 1.706 -37.482 1.00 75.19 197 LEU A O 1
ATOM 1569 N N . LEU A 1 198 ? 36.910 -0.198 -38.326 1.00 78.69 198 LEU A N 1
ATOM 1570 C CA . LEU A 1 198 ? 38.074 0.405 -38.977 1.00 78.69 198 LEU A CA 1
ATOM 1571 C C . LEU A 1 198 ? 37.667 1.376 -40.102 1.00 78.69 198 LEU A C 1
ATOM 1573 O O . LEU A 1 198 ? 38.199 2.491 -40.137 1.00 78.69 198 LEU A O 1
ATOM 1577 N N . PRO A 1 199 ? 36.669 1.060 -40.950 1.00 75.62 199 PRO A N 1
ATOM 1578 C CA . PRO A 1 199 ? 36.170 1.992 -41.960 1.00 75.62 199 PRO A CA 1
ATOM 1579 C C . PRO A 1 199 ? 35.438 3.196 -41.368 1.00 75.62 199 PRO A C 1
ATOM 1581 O O . PRO A 1 199 ? 35.607 4.313 -41.858 1.00 75.62 199 PRO A O 1
ATOM 1584 N N . ALA A 1 200 ? 34.685 2.997 -40.281 1.00 75.06 200 ALA A N 1
ATOM 1585 C CA . ALA A 1 200 ? 33.991 4.079 -39.589 1.00 75.06 200 ALA A CA 1
ATOM 1586 C C . ALA A 1 200 ? 34.963 5.069 -38.919 1.00 75.06 200 ALA A C 1
ATOM 1588 O O . ALA A 1 200 ? 34.719 6.275 -38.925 1.00 75.06 200 ALA A O 1
ATOM 1589 N N . ARG A 1 201 ? 36.079 4.583 -38.356 1.00 74.75 201 ARG A N 1
ATOM 1590 C CA . ARG A 1 201 ? 37.077 5.425 -37.668 1.00 74.75 201 ARG A CA 1
ATOM 1591 C C . ARG A 1 201 ? 38.116 6.046 -38.599 1.00 74.75 201 ARG A C 1
ATOM 1593 O O . ARG A 1 201 ? 38.565 7.161 -38.345 1.00 74.75 201 ARG A O 1
ATOM 1600 N N . HIS A 1 202 ? 38.500 5.351 -39.667 1.00 79.19 202 HIS A N 1
ATOM 1601 C CA . HIS A 1 202 ? 39.606 5.746 -40.544 1.00 79.19 202 HIS A CA 1
ATOM 1602 C C . HIS A 1 202 ? 39.182 5.864 -42.010 1.00 79.19 202 HIS A C 1
ATOM 1604 O O . HIS A 1 202 ? 39.884 5.420 -42.919 1.00 79.19 202 HIS A O 1
ATOM 1610 N N . MET A 1 203 ? 38.044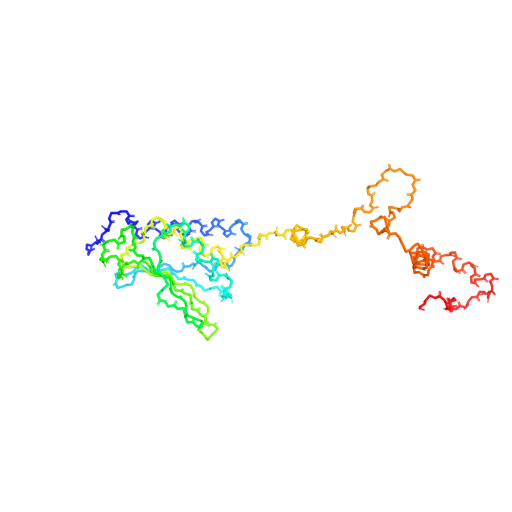 6.520 -42.252 1.00 77.94 203 MET A N 1
ATOM 1611 C CA . MET A 1 203 ? 37.470 6.687 -43.592 1.00 77.94 203 MET A CA 1
ATOM 1612 C C . MET A 1 203 ? 38.444 7.316 -44.608 1.00 77.94 203 MET A C 1
ATOM 1614 O O . MET A 1 203 ? 38.429 6.947 -45.780 1.00 77.94 203 MET A O 1
ATOM 1618 N N . SER A 1 204 ? 39.333 8.216 -44.174 1.00 77.75 204 SER A N 1
ATOM 1619 C CA . SER A 1 204 ? 40.324 8.872 -45.044 1.00 77.75 204 SER A CA 1
ATOM 1620 C C . SER A 1 204 ? 41.322 7.897 -45.677 1.00 77.75 204 SER A C 1
ATOM 1622 O O . SER A 1 204 ? 41.735 8.094 -46.819 1.00 77.75 204 SER A O 1
ATOM 1624 N N . VAL A 1 205 ? 41.680 6.819 -44.975 1.00 79.88 205 VAL A N 1
ATOM 1625 C CA . VAL A 1 205 ? 42.595 5.789 -45.487 1.00 79.88 205 VAL A CA 1
ATOM 1626 C C . VAL A 1 205 ? 41.919 5.001 -46.607 1.00 79.88 205 VAL A C 1
ATOM 1628 O O . VAL A 1 205 ? 42.499 4.815 -47.676 1.00 79.88 205 VAL A O 1
ATOM 1631 N N . PHE A 1 206 ? 40.659 4.609 -46.404 1.00 74.94 206 PHE A N 1
ATOM 1632 C CA . PHE A 1 206 ? 39.872 3.910 -47.421 1.00 74.94 206 PHE A CA 1
ATOM 1633 C C . PHE A 1 206 ? 39.591 4.787 -48.643 1.00 74.94 206 PHE A C 1
ATOM 1635 O O . PHE A 1 206 ? 39.650 4.298 -49.771 1.00 74.94 206 PHE A O 1
ATOM 1642 N N . GLN A 1 207 ? 39.356 6.086 -48.442 1.00 72.19 207 GLN A N 1
ATOM 1643 C CA . GLN A 1 207 ? 39.229 7.048 -49.537 1.00 72.19 207 GLN A CA 1
ATOM 1644 C C . GLN A 1 207 ? 40.531 7.185 -50.334 1.00 72.19 207 GLN A C 1
ATOM 1646 O O . GLN A 1 207 ? 40.486 7.136 -51.559 1.00 72.19 207 GLN A O 1
ATOM 1651 N N . GLY A 1 208 ? 41.689 7.272 -49.669 1.00 74.31 208 GLY A N 1
ATOM 1652 C CA . GLY A 1 208 ? 42.988 7.334 -50.347 1.00 74.31 208 GLY A CA 1
ATOM 1653 C C . GLY A 1 208 ? 43.284 6.084 -51.182 1.00 74.31 208 GLY A C 1
ATOM 1654 O O . GLY A 1 208 ? 43.724 6.188 -52.327 1.00 74.31 208 GLY A O 1
ATOM 1655 N N . VAL A 1 209 ? 42.970 4.894 -50.660 1.00 73.12 209 VAL A N 1
ATOM 1656 C CA . VAL A 1 209 ? 43.093 3.635 -51.416 1.00 73.12 209 VAL A CA 1
ATOM 1657 C C . VAL A 1 209 ? 42.123 3.600 -52.601 1.00 73.12 209 VAL A C 1
ATOM 1659 O O . VAL A 1 209 ? 42.507 3.194 -53.701 1.00 73.12 209 VAL A O 1
ATOM 1662 N N . ALA A 1 210 ? 40.880 4.053 -52.423 1.00 69.44 210 ALA A N 1
ATOM 1663 C CA . ALA A 1 210 ? 39.904 4.130 -53.509 1.00 69.44 210 ALA A CA 1
ATOM 1664 C C . ALA A 1 210 ? 40.354 5.100 -54.617 1.00 69.44 210 ALA A C 1
ATOM 1666 O O . ALA A 1 210 ? 40.265 4.768 -55.798 1.00 69.44 210 ALA A O 1
ATOM 1667 N N . GLN A 1 211 ? 40.911 6.253 -54.246 1.00 71.88 211 GLN A N 1
ATOM 1668 C CA . GLN A 1 211 ? 41.417 7.264 -55.175 1.00 71.88 211 GLN A CA 1
ATOM 1669 C C . GLN A 1 211 ? 42.611 6.740 -55.990 1.00 71.88 211 GLN A C 1
ATOM 1671 O O . GLN A 1 211 ? 42.632 6.878 -57.213 1.00 71.88 211 GLN A O 1
ATOM 1676 N N . LEU A 1 212 ? 43.558 6.052 -55.338 1.00 73.75 212 LEU A N 1
ATOM 1677 C CA . LEU A 1 212 ? 44.721 5.440 -55.997 1.00 73.75 212 LEU A CA 1
ATOM 1678 C C . LEU A 1 212 ? 44.348 4.293 -56.943 1.00 73.75 212 LEU A C 1
ATOM 1680 O O . LEU A 1 212 ? 45.038 4.061 -57.932 1.00 73.75 212 LEU A O 1
ATOM 1684 N N . THR A 1 213 ? 43.277 3.559 -56.639 1.00 68.06 213 THR A N 1
ATOM 1685 C CA . THR A 1 213 ? 42.880 2.376 -57.417 1.00 68.06 213 THR A CA 1
ATOM 1686 C C . THR A 1 213 ? 41.845 2.671 -58.503 1.00 68.06 213 THR A C 1
ATOM 1688 O O . THR A 1 213 ? 41.749 1.890 -59.449 1.00 68.06 213 THR A O 1
ATOM 1691 N N . ARG A 1 214 ? 41.057 3.755 -58.394 1.00 65.44 214 ARG A N 1
ATOM 1692 C CA . ARG A 1 214 ? 39.905 4.014 -59.285 1.00 65.44 214 ARG A CA 1
ATOM 1693 C C . ARG A 1 214 ? 39.792 5.444 -59.838 1.00 65.44 214 ARG A C 1
ATOM 1695 O O . ARG A 1 214 ? 38.897 5.678 -60.647 1.00 65.44 214 ARG A O 1
ATOM 1702 N N . GLY A 1 215 ? 40.704 6.357 -59.489 1.00 60.41 215 GLY A N 1
ATOM 1703 C CA . GLY A 1 215 ? 40.732 7.737 -59.997 1.00 60.41 215 GLY A CA 1
ATOM 1704 C C . GLY A 1 215 ? 39.734 8.684 -59.315 1.00 60.41 215 GLY A C 1
ATOM 1705 O O . GLY A 1 215 ? 38.802 8.254 -58.633 1.00 60.41 215 GLY A O 1
ATOM 1706 N N . ASP A 1 216 ? 39.953 9.993 -59.481 1.00 53.84 216 ASP A N 1
ATOM 1707 C CA . ASP A 1 216 ? 39.164 11.050 -58.834 1.00 53.84 216 ASP A CA 1
ATOM 1708 C C . ASP A 1 216 ? 37.686 11.009 -59.249 1.00 53.84 216 ASP A C 1
ATOM 1710 O O . ASP A 1 216 ? 37.349 11.185 -60.418 1.00 53.84 216 ASP A O 1
ATOM 1714 N N . GLY A 1 217 ? 36.793 10.830 -58.269 1.00 57.06 217 GLY A N 1
ATOM 1715 C CA . GLY A 1 217 ? 35.354 11.060 -58.442 1.00 57.06 217 GLY A CA 1
ATOM 1716 C C . GLY A 1 217 ? 34.446 9.827 -58.476 1.00 57.06 217 GLY A C 1
ATOM 1717 O O . GLY A 1 217 ? 33.253 9.972 -58.741 1.00 57.06 217 GLY A O 1
ATOM 1718 N N . ALA A 1 218 ? 34.932 8.622 -58.168 1.00 51.72 218 ALA A N 1
ATOM 1719 C CA . ALA A 1 218 ? 34.035 7.484 -57.964 1.00 51.72 218 ALA A CA 1
ATOM 1720 C C . ALA A 1 218 ? 33.310 7.599 -56.604 1.00 51.72 218 ALA A C 1
ATOM 1722 O O . ALA A 1 218 ? 33.861 7.256 -55.563 1.00 51.72 218 ALA A O 1
ATOM 1723 N N . ALA A 1 219 ? 32.046 8.042 -56.616 1.00 54.81 219 ALA A N 1
ATOM 1724 C CA . ALA A 1 219 ? 31.169 8.142 -55.436 1.00 54.81 219 ALA A CA 1
ATOM 1725 C C . ALA A 1 219 ? 30.779 6.784 -54.806 1.00 54.81 219 ALA A C 1
ATOM 1727 O O . ALA A 1 219 ? 30.061 6.741 -53.810 1.00 54.81 219 ALA A O 1
ATOM 1728 N N . ASN A 1 220 ? 31.255 5.673 -55.373 1.00 55.03 220 ASN A N 1
ATOM 1729 C CA . ASN A 1 220 ? 30.977 4.326 -54.896 1.00 55.03 220 ASN A CA 1
ATOM 1730 C C . ASN A 1 220 ? 32.204 3.787 -54.157 1.00 55.03 220 ASN A C 1
ATOM 1732 O O . ASN A 1 220 ? 33.160 3.305 -54.774 1.00 55.03 220 ASN A O 1
ATOM 1736 N N . LEU A 1 221 ? 32.157 3.875 -52.827 1.00 56.50 221 LEU A N 1
ATOM 1737 C CA . LEU A 1 221 ? 33.088 3.201 -51.923 1.00 56.50 221 LEU A CA 1
ATOM 1738 C C . LEU A 1 221 ? 33.074 1.683 -52.209 1.00 56.50 221 LEU A C 1
ATOM 1740 O O . LEU A 1 221 ? 32.037 1.153 -52.619 1.00 56.50 221 LEU A O 1
ATOM 1744 N N . PRO A 1 222 ? 34.204 0.966 -52.054 1.00 50.28 222 PRO A N 1
ATOM 1745 C CA . PRO A 1 222 ? 34.248 -0.471 -52.297 1.00 50.28 222 PRO A CA 1
ATOM 1746 C C . PRO A 1 222 ? 33.192 -1.193 -51.451 1.00 50.28 222 PRO A C 1
ATOM 1748 O O . PRO A 1 222 ? 33.219 -1.147 -50.224 1.00 50.28 222 PRO A O 1
ATOM 1751 N N . GLY A 1 223 ? 32.260 -1.860 -52.136 1.00 49.19 223 GLY A N 1
ATOM 1752 C CA . GLY A 1 223 ? 31.258 -2.734 -51.536 1.00 49.19 223 GLY A CA 1
ATOM 1753 C C . GLY A 1 223 ? 31.904 -4.018 -51.032 1.00 49.19 223 GLY A C 1
ATOM 1754 O O . GLY A 1 223 ? 31.881 -5.036 -51.714 1.00 49.19 223 GLY A O 1
ATOM 1755 N N . ALA A 1 224 ? 32.515 -3.929 -49.859 1.00 48.38 224 ALA A N 1
ATOM 1756 C CA . ALA A 1 224 ? 32.797 -5.041 -48.961 1.00 48.38 224 ALA A CA 1
ATOM 1757 C C . ALA A 1 224 ? 32.688 -4.534 -47.515 1.00 48.38 224 ALA A C 1
ATOM 1759 O O . ALA A 1 224 ? 33.600 -4.706 -46.718 1.00 48.38 224 ALA A O 1
ATOM 1760 N N . ILE A 1 225 ? 31.587 -3.826 -47.238 1.00 41.56 225 ILE A N 1
ATOM 1761 C CA . ILE A 1 225 ? 31.085 -3.466 -45.907 1.00 41.56 225 ILE A CA 1
ATOM 1762 C C . ILE A 1 225 ? 29.554 -3.365 -46.026 1.00 41.56 225 ILE A C 1
ATOM 1764 O O . ILE A 1 225 ? 29.005 -2.275 -46.164 1.00 41.56 225 ILE A O 1
ATOM 1768 N N . LEU A 1 226 ? 28.890 -4.517 -46.105 1.00 36.22 226 LEU A N 1
ATOM 1769 C CA . LEU A 1 226 ? 27.487 -4.775 -45.757 1.00 36.22 226 LEU A CA 1
ATOM 1770 C C . LEU A 1 226 ? 27.354 -6.282 -45.532 1.00 36.22 226 LEU A C 1
ATOM 1772 O O . LEU A 1 226 ? 27.848 -7.029 -46.407 1.00 36.22 226 LEU A O 1
#

Secondary structure (DSSP, 8-state):
------TTBPPHHHHHHHHHHHHHHHHHHHT-S-PPPPEEEEETTEEEEEE--S---HHHHHHHHHHHHHH-S-EEEEEEETTEEEEEE--S-TT-TTHHHHS-EEEEE-GGG--EEEEEEEBPPBHHHHHHHHHHHHHHS-------HHHHHHHTT-----GGGGS---SSSS---TTTTS-S-HHHHHHHIIIIIHHHH-HHHHHHHHHHHH-TT-----S---

=== Feature glossary ===
A reading guide for the features in this record.

Start from the sequence.

  · Sequence gives the chain of amino acids in standard one-letter code (A=alanine, C=cysteine, …, Y=tyrosine), read N→C. It is the only feature that is directly encoded by the gene; all structural features are derived from the folded form of this sequence.

Fold it, and you get atomic coordinates and the backbone conformation that goes with them.

  · Structure coordinates are given as an mmCIF _atom_site loop: one row per atom with element, residue name, chain id, sequence number, and x/y/z position in Å. Only the four main-chain atoms per residue are included here; side chains are omitted to keep the record compact.

  · Backbone dihedral angles. Every residue except chain termini has a φ (preceding-C → N → Cα → C) and a ψ (N → Cα → C → next-N). They are reported in degrees following the IUPAC sign convention. Secondary structure is essentially a statement about which (φ, ψ) basin each residue occupies.

  · Eight-state secondary structure (DSSP): H is the canonical α-helix, G the tighter 3₁₀-helix, I the wider π-helix; E/B are β-structure, T and S are turns and bends, and '-' is everything else. DSSP derives these from the pattern of main-chain N–H···O=C hydrogen bonds, not from the sequence.

  · SS3 is a coarse helix/strand/coil call (letters a/b/c) made by the P-SEA algorithm from inter-Cα distances and dihedrals. It is less detailed than DSSP but needs only Cα positions.

Summarize the fold with a handful of shape descriptors and a per-residue structural alphabet.

  · Radius of gyration (Rg) is the root-mean-square distance of Cα atoms from their centroid — a single number for overall size and compactness. A globular domain of N residues has Rg ≈ 2.2·N^0.38 Å; an extended or disordered chain has a much larger Rg. The Cα contact count is the number of residue pairs whose Cα atoms are within 8 Å and are more than four positions apart in sequence — a standard proxy for tertiary packing density. The bounding box is the smallest axis-aligned box enclosing all Cα atoms.

  · 3Di is Foldseek's structural alphabet. Each residue is assigned one of twenty discrete states based on how its Cα sits relative to its spatial (not sequential) neighbors. Aligning 3Di strings finds structural homologs roughly as well as full 3D superposition, but orders of magnitude faster.

  · Solvent-accessible surface area (SASA) is the area in Å² traced out by the centre of a 1.4 Å probe sphere (a water molecule) rolled over the protein's van der Waals surface (Shrake–Rupley / Lee–Richards construction). Buried residues have near-zero SASA; fully exposed residues can exceed 200 Å². The total SASA scales roughly with the number of surface residues.

Ask how reliable the model is.

  · For AlphaFold models, the B-factor field carries pLDDT — the model's own estimate of local accuracy on a 0–100 scale. Regions with pLDDT<50 should be treated as essentially unmodeled; they often correspond to intrinsically disordered segments.

  · For experimental (PDB) structures, the B-factor (temperature factor) quantifies the positional spread of each atom in the crystal — a combination of thermal vibration and static disorder — in units of Å². High B-factors mark flexible loops or poorly resolved regions; low B-factors mark the rigid, well-ordered core.

  · Predicted Aligned Error (PAE) is an AlphaFold confidence matrix: entry (i, j) is the expected error in the position of residue j, in ångströms, when the prediction is superimposed on the true structure at residue i. Low PAE within a block of residues means that block is internally rigid and well-predicted; high PAE between two blocks means their relative placement is uncertain even if each block individually is confident.

Place it in context: what it resembles, what it is annotated as, and how it looks.

  · Structural nearest neighbors (via Foldseek easy-search vs the PDB). Reported per hit: target PDB id, E-value, and alignment TM-score. A TM-score above ~0.5 is the conventional threshold for 'same fold'.

  · Functional annotations link the protein to curated databases. InterPro entries identify conserved domains and families by matching the sequence against member-database signatures (Pfam, PROSITE, CDD, …). Gene Ontology (GO) terms describe molecular function, biological process, and cellular component in a controlled vocabulary. CATH places the structure in a hierarchical fold classification (Class/Architecture/Topology/Homologous-superfamily). The organism is the source species.

  · The contact map is a binary N×N matrix image: pixel (i, j) is dark where Cα_i and Cα_j are within 8 Å and |i−j|>4. Because the |i−j|>4 filter removes local helical contacts, off-diagonal stripes parallel to the main diagonal indicate parallel β-sheets; stripes perpendicular to it indicate antiparallel β-sheets. The Ramachandran plot scatters every residue's (φ, ψ) pair against the sterically allowed regions. The PAE heatmap renders the predicted-aligned-error matrix.

  · Six rendered views show the 3D structure from the faces of a cube — i.e. along ±x, ±y, ±z. Rendering representation is drawn randomly per protein from cartoon (secondary-structure ribbons), sticks (backbone bonds), or molecular surface; coloring is either N→C rainbow (blue at the N-terminus through red at the C-terminus) or one color per chain.